Protein AF-A0A2W7G1J9-F1 (afdb_monomer)

Secondary structure (DSSP, 8-state):
-----PPP----------PPP-------------------------HHHHHTT-SS-EEE---TTHHHHHHHHHH-GGGEEEEEETTTTEEEEEESSS-S-STT--S-EEEEEEE-GGGGG--TTEEEEESS--EEETTEE--EEEEEE-TTS-EEEEEEEEEE---SSSPPEE-SS-EEEEEE--

Sequence (186 aa):
MKKTTKFLLALGSIVSLTTLPLIAAKCGGTKEESKSETTTTNEEVTVDTIAKNLKDILVVTSDVKTKDGLDKLKKDSSKYTLWYDRKIERIVMVEGTNPPFGKKFDGEKWGIFDLNDKGSTIKSPYQLVNAKEPIFKGTSLSTRLDFTLDAKKETITIEYKVGKFLGKDNDPDVSKESNKSTISIK

Mean predicted aligned error: 12.32 Å

Nearest PDB structures (foldseek):
  6yfe-assembly1_AB  TM=3.06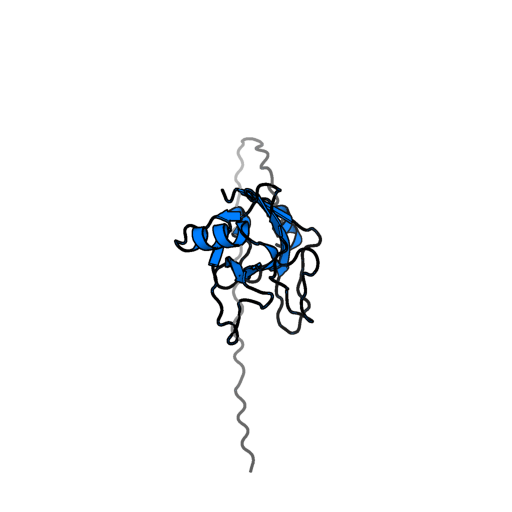0E-01  e=2.732E+00  Beihai levi-like virus 19
  7ev1-assembly1_B  TM=3.222E-01  e=3.267E+00  Homo sapiens
  2qud-assembly1_B  TM=3.081E-01  e=6.294E+00  Pseudomonas phage PP7
  6lys-assembly1_C  TM=1.657E-01  e=6.681E+00  Escherichia coli K-12
  2qux-assembly5_N  TM=2.079E-01  e=4.959E+00  Pseudomonas phage PP7

InterPro domains:
  IPR049890 Variant surface antigen A-F-like, signal domain [NF033817] (3-31)

Radius of gyration: 25.52 Å; Cα contacts (8 Å, |Δi|>4): 307; chains: 1; bounding box: 49×70×77 Å

pLDDT: mean 84.7, std 19.96, range [35.03, 98.62]

Structure (mmCIF, N/CA/C/O backbone):
data_AF-A0A2W7G1J9-F1
#
_entry.id   AF-A0A2W7G1J9-F1
#
loop_
_atom_site.group_PDB
_atom_sit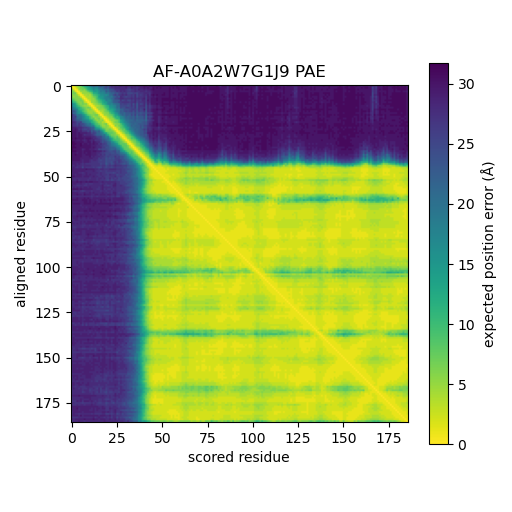e.id
_atom_site.type_symbol
_atom_site.label_atom_id
_atom_site.label_alt_id
_atom_site.label_comp_id
_atom_site.label_asym_id
_atom_site.label_entity_id
_atom_site.label_seq_id
_atom_site.pdbx_PDB_ins_code
_atom_site.Cartn_x
_atom_site.Cartn_y
_atom_site.Cartn_z
_atom_site.occupancy
_atom_site.B_iso_or_equiv
_atom_site.auth_seq_id
_atom_site.auth_comp_id
_atom_site.auth_asym_id
_atom_site.auth_atom_id
_atom_site.pdbx_PDB_model_num
ATOM 1 N N . MET A 1 1 ? 32.362 -42.755 -32.312 1.00 41.72 1 MET A N 1
ATOM 2 C CA . MET A 1 1 ? 31.655 -42.629 -33.609 1.00 41.72 1 MET A CA 1
ATOM 3 C C . MET A 1 1 ? 30.832 -41.349 -33.601 1.00 41.72 1 MET A C 1
ATOM 5 O O . MET A 1 1 ? 30.135 -41.100 -32.629 1.00 41.72 1 MET A O 1
ATOM 9 N N . LYS A 1 2 ? 30.983 -40.517 -34.636 1.00 51.91 2 LYS A N 1
ATOM 10 C CA . LYS A 1 2 ? 30.330 -39.208 -34.804 1.00 51.91 2 LYS A CA 1
ATOM 11 C C . LYS A 1 2 ? 28.930 -39.389 -35.396 1.00 51.91 2 LYS A C 1
ATOM 13 O O . LYS A 1 2 ? 28.824 -40.135 -36.364 1.00 51.91 2 LYS A O 1
ATOM 18 N N . LYS A 1 3 ? 27.922 -38.643 -34.927 1.00 56.34 3 LYS A N 1
ATOM 19 C CA . LYS A 1 3 ? 26.773 -38.224 -35.754 1.00 56.34 3 LYS A CA 1
ATOM 20 C C . LYS A 1 3 ? 26.339 -36.808 -35.367 1.00 56.34 3 LYS A C 1
ATOM 22 O O . LYS A 1 3 ? 25.765 -36.579 -34.313 1.00 56.34 3 LYS A O 1
ATOM 27 N N . THR A 1 4 ? 26.693 -35.865 -36.231 1.00 61.50 4 THR A N 1
ATOM 28 C CA . THR A 1 4 ? 26.210 -34.483 -36.275 1.00 61.50 4 THR A CA 1
ATOM 29 C C . THR A 1 4 ? 24.932 -34.433 -37.101 1.00 61.50 4 THR A C 1
ATOM 31 O O . THR A 1 4 ? 24.946 -34.940 -38.223 1.00 61.50 4 THR A O 1
ATOM 34 N N . THR A 1 5 ? 23.901 -33.736 -36.630 1.00 65.94 5 THR A N 1
ATOM 35 C CA . THR A 1 5 ? 22.775 -33.340 -37.486 1.00 65.94 5 THR A CA 1
ATOM 36 C C . THR A 1 5 ? 22.625 -31.827 -37.420 1.00 65.94 5 THR A C 1
ATOM 38 O O . THR A 1 5 ? 22.252 -31.266 -36.394 1.00 65.94 5 THR A O 1
ATOM 41 N N . LYS A 1 6 ? 23.000 -31.176 -38.523 1.00 54.56 6 LYS A N 1
ATOM 42 C CA . LYS A 1 6 ? 22.803 -29.754 -38.803 1.00 54.56 6 LYS A CA 1
ATOM 43 C C . LYS A 1 6 ? 21.401 -29.605 -39.393 1.00 54.56 6 LYS A C 1
ATOM 45 O O . LYS A 1 6 ? 21.118 -30.269 -40.387 1.00 54.56 6 LYS A O 1
ATOM 50 N N . PHE A 1 7 ? 20.557 -28.753 -38.819 1.00 63.06 7 PHE A N 1
ATOM 51 C CA . PHE A 1 7 ? 19.322 -28.319 -39.473 1.00 63.06 7 PHE A CA 1
ATOM 52 C C . PHE A 1 7 ? 19.519 -26.928 -40.074 1.00 63.06 7 PHE A C 1
ATOM 54 O O . PHE A 1 7 ? 20.059 -26.024 -39.438 1.00 63.06 7 PHE A O 1
ATOM 61 N N . LEU A 1 8 ? 19.157 -26.838 -41.350 1.00 58.28 8 LEU A N 1
ATOM 62 C CA . LEU A 1 8 ? 19.352 -25.719 -42.255 1.00 58.28 8 LEU A CA 1
ATOM 63 C C . LEU A 1 8 ? 18.327 -24.599 -42.039 1.00 58.28 8 LEU A C 1
ATOM 65 O O . LEU A 1 8 ? 17.151 -24.840 -41.790 1.00 58.28 8 LEU A O 1
ATOM 69 N N . LEU A 1 9 ? 18.855 -23.390 -42.224 1.00 52.94 9 LEU A N 1
ATOM 70 C CA . LEU A 1 9 ? 18.244 -22.130 -42.645 1.00 52.94 9 LEU A CA 1
ATOM 71 C C . LEU A 1 9 ? 16.914 -22.231 -43.414 1.00 52.94 9 LEU A C 1
ATOM 73 O O . LEU A 1 9 ? 16.823 -22.930 -44.421 1.00 52.94 9 LEU A O 1
ATOM 77 N N . ALA A 1 10 ? 15.972 -21.360 -43.045 1.00 57.00 10 ALA A N 1
ATOM 78 C CA . ALA A 1 10 ? 14.965 -20.821 -43.953 1.00 57.00 10 ALA A CA 1
ATOM 79 C C . ALA A 1 10 ? 14.897 -19.294 -43.770 1.00 57.00 10 ALA A C 1
ATOM 81 O O . ALA A 1 10 ? 14.404 -18.791 -42.763 1.00 57.00 10 ALA A O 1
ATOM 82 N N . LEU A 1 11 ? 15.453 -18.570 -44.744 1.00 54.91 11 LEU A N 1
ATOM 83 C CA . LEU A 1 11 ? 15.272 -17.133 -44.941 1.00 54.91 11 LEU A CA 1
ATOM 84 C C . LEU A 1 11 ? 13.893 -16.918 -45.575 1.00 54.91 11 LEU A C 1
ATOM 86 O O . LEU A 1 11 ? 13.659 -17.357 -46.699 1.00 54.91 11 LEU A O 1
ATOM 90 N N . GLY A 1 12 ? 12.985 -16.273 -44.844 1.00 49.88 12 GLY A N 1
ATOM 91 C CA . GLY A 1 12 ? 11.632 -15.956 -45.294 1.00 49.88 12 GLY A CA 1
ATOM 92 C C . GLY A 1 12 ? 11.466 -14.471 -45.605 1.00 49.88 12 GLY A C 1
ATOM 93 O O . GLY A 1 12 ? 11.258 -13.677 -44.699 1.00 49.88 12 GLY A O 1
ATOM 94 N N . SER A 1 13 ? 11.578 -14.159 -46.894 1.00 57.59 13 SER A N 1
ATOM 95 C CA . SER A 1 13 ? 10.825 -13.180 -47.693 1.00 57.59 13 SER A CA 1
ATOM 96 C C . SER A 1 13 ? 10.591 -11.744 -47.191 1.00 57.59 13 SER A C 1
ATOM 98 O O . SER A 1 13 ? 9.841 -11.466 -46.261 1.00 57.59 13 SER A O 1
ATOM 100 N N . ILE A 1 14 ? 11.152 -10.830 -47.986 1.00 58.19 14 ILE A N 1
ATOM 101 C CA . ILE A 1 14 ? 10.888 -9.392 -48.093 1.00 58.19 14 ILE A CA 1
ATOM 102 C C . ILE A 1 14 ? 9.393 -9.155 -48.362 1.00 58.19 14 ILE A C 1
ATOM 104 O O . ILE A 1 14 ? 8.852 -9.706 -49.321 1.00 58.19 14 ILE A O 1
ATOM 108 N N . VAL A 1 15 ? 8.740 -8.305 -47.563 1.00 55.59 15 VAL A N 1
ATOM 109 C CA . VAL A 1 15 ? 7.367 -7.847 -47.824 1.00 55.59 15 VAL A CA 1
ATOM 110 C C . VAL A 1 15 ? 7.401 -6.401 -48.320 1.00 55.59 15 VAL A C 1
ATOM 112 O O . VAL A 1 15 ? 7.704 -5.473 -47.579 1.00 55.59 15 VAL A O 1
ATOM 115 N N . SER A 1 16 ? 7.146 -6.286 -49.622 1.00 50.00 16 SER A N 1
ATOM 116 C CA . SER A 1 16 ? 6.572 -5.192 -50.412 1.00 50.00 16 SER A CA 1
ATOM 117 C C . SER A 1 16 ? 6.482 -3.791 -49.787 1.00 50.00 16 SER A C 1
ATOM 119 O O . SER A 1 16 ? 5.635 -3.533 -48.935 1.00 50.00 16 SER A O 1
ATOM 121 N N . LEU A 1 17 ? 7.245 -2.840 -50.348 1.00 47.44 17 LEU A N 1
ATOM 122 C CA . LEU A 1 17 ? 6.894 -1.420 -50.289 1.00 47.44 17 LEU A CA 1
ATOM 123 C C . LEU A 1 17 ? 5.592 -1.207 -51.068 1.00 47.44 17 LEU A C 1
ATOM 125 O O . LEU A 1 17 ? 5.564 -1.303 -52.295 1.00 47.44 17 LEU A O 1
ATOM 129 N N . THR A 1 18 ? 4.510 -0.909 -50.360 1.00 54.66 18 THR A N 1
ATOM 130 C CA . THR A 1 18 ? 3.288 -0.397 -50.969 1.00 54.66 18 THR A CA 1
ATOM 131 C C . THR A 1 18 ? 3.528 1.050 -51.391 1.00 54.66 18 THR A C 1
ATOM 133 O O . THR A 1 18 ? 3.668 1.961 -50.578 1.00 54.66 18 THR A O 1
ATOM 136 N N . THR A 1 19 ? 3.613 1.265 -52.699 1.00 57.28 19 THR A N 1
ATOM 137 C CA . THR A 1 19 ? 3.611 2.594 -53.307 1.00 57.28 19 THR A CA 1
ATOM 138 C C . THR A 1 19 ? 2.272 3.271 -53.022 1.00 57.28 19 THR A C 1
ATOM 140 O O . THR A 1 19 ? 1.226 2.789 -53.462 1.00 57.28 19 THR A O 1
ATOM 143 N N . LEU A 1 20 ? 2.300 4.380 -52.284 1.00 58.06 20 LEU A N 1
ATOM 144 C CA . LEU A 1 20 ? 1.142 5.256 -52.114 1.00 58.06 20 LEU A CA 1
ATOM 145 C C . LEU A 1 20 ? 0.736 5.844 -53.479 1.00 58.06 20 LEU A C 1
ATOM 147 O O . LEU A 1 20 ? 1.614 6.261 -54.240 1.00 58.06 20 LEU A O 1
ATOM 151 N N . PRO A 1 21 ? -0.566 5.918 -53.802 1.00 58.22 21 PRO A N 1
ATOM 152 C CA . PRO A 1 21 ? -1.016 6.630 -54.986 1.00 58.22 21 PRO A CA 1
ATOM 153 C C . PRO A 1 21 ? -0.764 8.132 -54.806 1.00 58.22 21 PRO A C 1
ATOM 155 O O . PRO A 1 21 ? -1.217 8.745 -53.839 1.00 58.22 21 PRO A O 1
ATOM 158 N N . LEU A 1 22 ? -0.046 8.725 -55.760 1.00 46.38 22 LEU A N 1
ATOM 159 C CA . LEU A 1 22 ? 0.023 10.172 -55.940 1.00 46.38 22 LEU A CA 1
ATOM 160 C C . LEU A 1 22 ? -1.397 10.696 -56.184 1.00 46.38 22 LEU A C 1
ATOM 162 O O . LEU A 1 22 ? -2.015 10.407 -57.209 1.00 46.38 22 LEU A O 1
ATOM 166 N N . ILE A 1 23 ? -1.918 11.453 -55.222 1.00 55.47 23 ILE A N 1
ATOM 167 C CA . ILE A 1 23 ? -3.194 12.153 -55.344 1.00 55.47 23 ILE A CA 1
ATOM 168 C C . ILE A 1 23 ? -2.987 13.313 -56.322 1.00 55.47 23 ILE A C 1
ATOM 170 O O . ILE A 1 23 ? -2.309 14.293 -56.016 1.00 55.47 23 ILE A O 1
ATOM 174 N N . ALA A 1 24 ? -3.582 13.199 -57.507 1.00 52.62 24 ALA A N 1
ATOM 175 C CA . ALA A 1 24 ? -3.771 14.316 -58.419 1.00 52.62 24 ALA A CA 1
ATOM 176 C C . ALA A 1 24 ? -4.852 15.245 -57.845 1.00 52.62 24 ALA A C 1
ATOM 178 O O . ALA A 1 24 ? -6.030 14.888 -57.813 1.00 52.62 24 ALA A O 1
ATOM 179 N N . ALA A 1 25 ? -4.465 16.440 -57.399 1.00 44.19 25 ALA A N 1
ATOM 180 C CA . ALA A 1 25 ? -5.405 17.489 -57.027 1.00 44.19 25 ALA A CA 1
ATOM 181 C C . ALA A 1 25 ? -5.602 18.453 -58.203 1.00 44.19 25 ALA A C 1
ATOM 183 O O . ALA A 1 25 ? -4.730 19.236 -58.576 1.00 44.19 25 ALA A O 1
ATOM 184 N N . LYS A 1 26 ? -6.792 18.345 -58.789 1.00 42.91 26 LYS A N 1
ATOM 185 C CA . LYS A 1 26 ? -7.42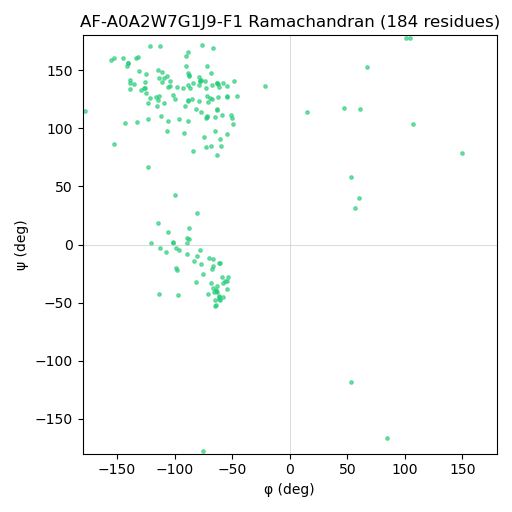4 19.284 -59.711 1.00 42.91 26 LYS A CA 1
ATOM 186 C C . LYS A 1 26 ? -7.678 20.619 -58.992 1.00 42.91 26 LYS A C 1
ATOM 188 O O . LYS A 1 26 ? -8.092 20.622 -57.837 1.00 42.91 26 LYS A O 1
ATOM 193 N N . CYS A 1 27 ? -7.432 21.737 -59.679 1.00 46.03 27 CYS A N 1
ATOM 194 C CA . CYS A 1 27 ? -7.746 23.095 -59.223 1.00 46.03 27 CYS A CA 1
ATOM 195 C C . CYS A 1 27 ? -9.182 23.233 -58.699 1.00 46.03 27 CYS A C 1
ATOM 197 O O . CYS A 1 27 ? -10.116 22.779 -59.362 1.00 46.03 27 CYS A O 1
ATOM 199 N N . GLY A 1 28 ? -9.354 23.996 -57.614 1.00 36.88 28 GLY A N 1
ATOM 200 C CA . GLY A 1 28 ? -10.620 24.678 -57.344 1.00 36.88 28 GLY A CA 1
ATOM 201 C C . GLY A 1 28 ? -10.962 24.895 -55.873 1.00 36.88 28 GLY A C 1
ATOM 202 O O . GLY A 1 28 ? -11.827 24.198 -55.375 1.00 36.88 28 GLY A O 1
ATOM 203 N N . GLY A 1 29 ? -10.354 25.913 -55.247 1.00 44.59 29 GLY A N 1
ATOM 204 C CA . GLY A 1 29 ? -10.960 26.736 -54.190 1.00 44.59 29 GLY A CA 1
ATOM 205 C C . GLY A 1 29 ? -11.290 26.102 -52.829 1.00 44.59 29 GLY A C 1
ATOM 206 O O . GLY A 1 29 ? -11.688 24.952 -52.723 1.00 44.59 29 GLY A O 1
ATOM 207 N N . THR A 1 30 ? -11.288 26.966 -51.808 1.00 39.00 30 THR A N 1
ATOM 208 C CA . THR A 1 30 ? -11.927 26.814 -50.481 1.00 39.00 30 THR A CA 1
ATOM 209 C C . THR A 1 30 ? -10.981 26.562 -49.299 1.00 39.00 30 THR A C 1
ATOM 211 O O . THR A 1 30 ? -10.532 25.452 -49.057 1.00 39.00 30 THR A O 1
ATOM 214 N N . LYS A 1 31 ? -10.812 27.664 -48.550 1.00 41.41 31 LYS A N 1
ATOM 215 C CA . LYS A 1 31 ? -10.665 27.839 -47.094 1.00 41.41 31 LYS A CA 1
ATOM 216 C C . LYS A 1 31 ? -9.478 27.188 -46.379 1.00 41.41 31 LYS A C 1
ATOM 218 O O . LYS A 1 31 ? -9.387 25.978 -46.225 1.00 41.41 31 LYS A O 1
ATOM 223 N N . GLU A 1 32 ? -8.651 28.076 -45.826 1.00 50.34 32 GLU A N 1
ATOM 224 C CA . GLU A 1 32 ? -7.838 27.838 -44.638 1.00 50.34 32 GLU A CA 1
ATOM 225 C C . GLU A 1 32 ? -8.713 27.265 -43.515 1.00 50.34 32 GLU A C 1
ATOM 227 O O . GLU A 1 32 ? -9.535 27.963 -42.922 1.00 50.34 32 GLU A O 1
ATOM 232 N N . GLU A 1 33 ? -8.518 25.989 -43.213 1.00 38.50 33 GLU A N 1
ATOM 233 C CA . GLU A 1 33 ? -8.735 25.458 -41.877 1.00 38.50 33 GLU A CA 1
ATOM 234 C C . GLU A 1 33 ? -7.365 25.081 -41.330 1.00 38.50 33 GLU A C 1
ATOM 236 O O . GLU A 1 33 ? -6.706 24.153 -41.804 1.00 38.50 33 GLU A O 1
ATOM 241 N N . SER A 1 34 ? -6.932 25.845 -40.331 1.00 44.38 34 SER A N 1
ATOM 242 C CA . SER A 1 34 ? -5.794 25.553 -39.474 1.00 44.38 34 SER A CA 1
ATOM 243 C C . SER A 1 34 ? -6.050 24.229 -38.758 1.00 44.38 34 SER A C 1
ATOM 245 O O . SER A 1 34 ? -6.558 24.185 -37.637 1.00 44.38 34 SER A O 1
ATOM 247 N N . LYS A 1 35 ? -5.721 23.126 -39.429 1.00 36.53 35 LYS A N 1
ATOM 248 C CA . LYS A 1 35 ? -5.632 21.807 -38.822 1.00 36.53 35 LYS A CA 1
ATOM 249 C C . LYS A 1 35 ? -4.487 21.877 -37.823 1.00 36.53 35 LYS A C 1
ATOM 251 O O . LYS A 1 35 ? -3.323 21.802 -38.198 1.00 36.53 35 LYS A O 1
ATOM 256 N N . SER A 1 36 ? -4.844 22.085 -36.557 1.00 38.09 36 SER A N 1
ATOM 257 C CA . SER A 1 36 ? -3.967 21.847 -35.421 1.00 38.09 36 SER A CA 1
ATOM 258 C C . SER A 1 36 ? -3.386 20.447 -35.594 1.00 38.09 36 SER A C 1
ATOM 260 O O . SER A 1 36 ? -4.072 19.438 -35.420 1.00 38.09 36 SER A O 1
ATOM 262 N N . GLU A 1 37 ? -2.126 20.396 -36.014 1.00 37.16 37 GLU A N 1
ATOM 263 C CA . GLU A 1 37 ? -1.282 19.230 -35.855 1.00 37.16 37 GLU A CA 1
ATOM 264 C C . GLU A 1 37 ? -1.181 18.999 -34.352 1.00 37.16 37 GLU A C 1
ATOM 266 O O . GLU A 1 37 ? -0.345 19.565 -33.651 1.00 37.16 37 GLU A O 1
ATOM 271 N N . THR A 1 38 ? -2.095 18.187 -33.827 1.00 35.03 38 THR A N 1
ATOM 272 C CA . THR A 1 38 ? -1.843 17.490 -32.578 1.00 35.03 38 THR A CA 1
ATOM 273 C C . THR A 1 38 ? -0.757 16.483 -32.911 1.00 35.03 38 THR A C 1
ATOM 275 O O . THR A 1 38 ? -1.030 15.339 -33.281 1.00 35.03 38 THR A O 1
ATOM 278 N N . THR A 1 39 ? 0.489 16.950 -32.861 1.00 36.97 39 THR A N 1
ATOM 279 C CA . THR A 1 39 ? 1.668 16.107 -32.751 1.00 36.97 39 THR A CA 1
ATOM 280 C C . THR A 1 39 ? 1.414 15.247 -31.530 1.00 36.97 39 THR A C 1
ATOM 282 O O . THR A 1 39 ? 1.584 15.675 -30.391 1.00 36.97 39 THR A O 1
ATOM 285 N N . THR A 1 40 ? 0.888 14.050 -31.767 1.00 42.69 40 THR A N 1
ATOM 286 C CA . THR A 1 40 ? 0.806 13.026 -30.741 1.00 42.69 40 THR A CA 1
ATOM 287 C C . THR A 1 40 ? 2.244 12.579 -30.591 1.00 42.69 40 THR A C 1
ATOM 289 O O . THR A 1 40 ? 2.711 11.678 -31.285 1.00 42.69 40 THR A O 1
ATOM 292 N N . THR A 1 41 ? 2.996 13.322 -29.783 1.00 45.84 41 THR A N 1
ATOM 293 C CA . THR A 1 41 ? 4.270 12.872 -29.256 1.00 45.84 41 THR A CA 1
ATOM 294 C C . THR A 1 41 ? 3.966 11.502 -28.672 1.00 45.84 41 THR A C 1
ATOM 296 O O . THR A 1 41 ? 3.177 11.394 -27.734 1.00 45.84 41 THR A O 1
ATOM 299 N N . ASN A 1 42 ? 4.501 10.445 -29.285 1.00 46.97 42 ASN A N 1
ATOM 300 C CA . ASN A 1 42 ? 4.574 9.132 -28.660 1.00 46.97 42 ASN A CA 1
ATOM 301 C C . ASN A 1 42 ? 5.487 9.304 -27.440 1.00 46.97 42 ASN A C 1
ATOM 303 O O . ASN A 1 42 ? 6.680 9.019 -27.507 1.00 46.97 42 ASN A O 1
ATOM 307 N N . GLU A 1 43 ? 4.958 9.884 -26.363 1.00 62.75 43 GLU A N 1
ATOM 308 C CA . GLU A 1 43 ? 5.652 9.954 -25.092 1.00 62.75 43 GLU A CA 1
ATOM 309 C C . GLU A 1 43 ? 5.844 8.516 -24.629 1.00 62.75 43 GLU A C 1
ATOM 311 O O . GLU A 1 43 ? 4.887 7.768 -24.412 1.00 62.75 43 GLU A O 1
ATOM 316 N N . GLU A 1 44 ? 7.104 8.108 -24.535 1.00 79.88 44 GLU A N 1
ATOM 317 C CA . GLU A 1 44 ? 7.467 6.829 -23.959 1.00 79.88 44 GLU A CA 1
ATOM 318 C C . GLU A 1 44 ? 6.863 6.726 -22.550 1.00 79.88 44 GLU A C 1
ATOM 320 O O . GLU A 1 44 ? 7.033 7.610 -21.704 1.00 79.88 44 GLU A O 1
ATOM 325 N N . VAL A 1 45 ? 6.122 5.645 -22.292 1.00 86.38 45 VAL A N 1
ATOM 326 C CA . VAL A 1 45 ? 5.481 5.423 -20.992 1.00 86.38 45 VAL A CA 1
ATOM 327 C C . VAL A 1 45 ? 6.543 5.010 -19.970 1.00 86.38 45 VAL A C 1
ATOM 329 O O . VAL A 1 45 ? 6.875 3.831 -19.806 1.00 86.38 45 VAL A O 1
ATOM 332 N N . THR A 1 46 ? 7.074 6.004 -19.265 1.00 93.62 46 THR A N 1
ATOM 333 C CA . THR A 1 46 ? 8.037 5.828 -18.170 1.00 93.62 46 THR A CA 1
ATOM 334 C C . THR A 1 46 ? 7.338 5.672 -16.817 1.00 93.62 46 THR A C 1
ATOM 336 O O . THR A 1 46 ? 6.176 6.057 -16.648 1.00 93.62 46 THR A O 1
ATOM 339 N N . VAL A 1 47 ? 8.055 5.144 -15.817 1.00 96.38 47 VAL A N 1
ATOM 340 C CA . VAL A 1 47 ? 7.573 5.107 -14.421 1.00 96.38 47 VAL A CA 1
ATOM 341 C C . VAL A 1 47 ? 7.251 6.506 -13.884 1.00 96.38 47 VAL A C 1
ATOM 343 O O . VAL A 1 47 ? 6.295 6.658 -13.126 1.00 96.38 47 VAL A O 1
ATOM 346 N N . ASP A 1 48 ? 7.986 7.532 -14.323 1.00 96.88 48 ASP A N 1
ATOM 347 C CA . ASP A 1 48 ? 7.766 8.926 -13.930 1.00 96.88 48 ASP A CA 1
ATOM 348 C C . ASP A 1 48 ? 6.478 9.492 -14.553 1.00 96.88 48 ASP A C 1
ATOM 350 O O . ASP A 1 48 ? 5.696 10.152 -13.866 1.00 96.88 48 ASP A O 1
ATOM 354 N N . THR A 1 49 ? 6.211 9.210 -15.834 1.00 94.44 49 THR A N 1
ATOM 355 C CA . THR A 1 49 ? 4.966 9.634 -16.503 1.00 94.44 49 THR A CA 1
ATOM 356 C C . THR A 1 49 ? 3.741 8.980 -15.866 1.00 94.44 49 THR A C 1
ATOM 358 O O . THR A 1 49 ? 2.725 9.647 -15.662 1.00 94.44 49 THR A O 1
ATOM 361 N N . ILE A 1 50 ? 3.843 7.702 -15.488 1.00 95.00 50 ILE A N 1
ATOM 362 C CA . ILE A 1 50 ? 2.780 7.007 -14.752 1.00 95.00 50 ILE A CA 1
ATOM 363 C C . ILE A 1 50 ? 2.581 7.663 -13.382 1.00 95.00 50 ILE A C 1
ATOM 365 O O . ILE A 1 50 ? 1.463 8.051 -13.046 1.00 95.00 50 ILE A O 1
ATOM 369 N N . ALA A 1 51 ? 3.659 7.840 -12.611 1.00 95.50 51 ALA A N 1
ATOM 370 C CA . ALA A 1 51 ? 3.597 8.371 -11.253 1.00 95.50 51 ALA A CA 1
ATOM 371 C C . ALA A 1 51 ? 2.874 9.725 -11.175 1.00 95.50 51 ALA A C 1
ATOM 373 O O . ALA A 1 51 ? 2.087 9.930 -10.255 1.00 95.50 51 ALA A O 1
ATOM 374 N N . LYS A 1 52 ? 3.053 10.625 -12.150 1.00 92.56 52 LYS A N 1
ATOM 375 C CA . LYS A 1 52 ? 2.389 11.946 -12.172 1.00 92.56 52 LYS A CA 1
ATOM 376 C C . LYS A 1 52 ? 0.862 11.891 -12.033 1.00 92.56 52 LYS A C 1
ATOM 378 O O . LYS A 1 52 ? 0.270 12.836 -11.520 1.00 92.56 52 LYS A O 1
ATOM 383 N N . ASN A 1 53 ? 0.228 10.802 -12.468 1.00 89.81 53 ASN A N 1
ATOM 384 C CA . ASN A 1 53 ? -1.230 10.665 -12.484 1.00 89.81 53 ASN A CA 1
ATOM 385 C C . ASN A 1 53 ? -1.787 9.819 -11.327 1.00 89.81 53 ASN A C 1
ATOM 387 O O . ASN A 1 53 ? -3.000 9.626 -11.236 1.00 89.81 53 ASN A O 1
ATOM 391 N N . LEU A 1 54 ? -0.934 9.330 -10.422 1.00 94.38 54 LEU A N 1
ATOM 392 C CA . LEU A 1 54 ? -1.317 8.367 -9.387 1.00 94.38 54 LEU A CA 1
ATOM 393 C C . LEU A 1 54 ? -1.570 8.988 -8.017 1.00 94.38 54 LEU A C 1
ATOM 395 O O . LEU A 1 54 ? -1.185 8.421 -6.998 1.00 94.38 54 LEU A O 1
ATOM 399 N N . LYS A 1 55 ? -2.257 10.123 -7.964 1.00 95.00 55 LYS A N 1
ATOM 400 C CA . LYS A 1 55 ? -2.748 10.677 -6.700 1.00 95.00 55 LYS A CA 1
ATOM 401 C C . LYS A 1 55 ? -4.177 10.204 -6.426 1.00 95.00 55 LYS A C 1
ATOM 403 O O . LYS A 1 55 ? -5.026 10.282 -7.319 1.00 95.00 55 LYS A O 1
ATOM 408 N N . ASP A 1 56 ? -4.434 9.779 -5.189 1.00 96.69 56 ASP A N 1
ATOM 409 C CA . ASP A 1 56 ? -5.758 9.357 -4.706 1.00 96.69 56 ASP A CA 1
ATOM 410 C C . ASP A 1 56 ? -6.390 8.273 -5.603 1.00 96.69 56 ASP A C 1
ATOM 412 O O . ASP A 1 56 ? -7.459 8.436 -6.197 1.00 96.69 56 ASP A O 1
ATOM 416 N N . ILE A 1 57 ? -5.670 7.159 -5.743 1.00 97.69 57 ILE A N 1
ATOM 417 C CA . ILE A 1 57 ? -6.031 6.023 -6.602 1.00 97.69 57 ILE A CA 1
ATOM 418 C C . ILE A 1 57 ? -6.747 4.896 -5.856 1.00 97.69 57 ILE A C 1
ATOM 420 O O . ILE A 1 57 ? -7.127 3.915 -6.481 1.00 97.69 57 ILE A O 1
ATOM 424 N N . LEU A 1 58 ? -6.895 4.994 -4.535 1.00 97.94 58 LEU A N 1
ATOM 425 C CA . LEU A 1 58 ? -7.447 3.914 -3.718 1.00 97.94 58 LEU A CA 1
ATOM 426 C C . LEU A 1 58 ? -8.964 3.986 -3.627 1.00 97.94 58 LEU A C 1
ATOM 428 O O . LEU A 1 58 ? -9.543 5.069 -3.552 1.00 97.94 58 LEU A O 1
ATOM 432 N N . VAL A 1 59 ? -9.586 2.813 -3.558 1.00 97.50 59 VAL A N 1
ATOM 433 C CA . VAL A 1 59 ? -11.001 2.622 -3.229 1.00 97.50 59 VAL A CA 1
ATOM 434 C C . VAL A 1 59 ? -11.094 1.474 -2.233 1.00 97.50 59 VAL A C 1
ATOM 436 O O . VAL A 1 59 ? -10.385 0.481 -2.377 1.00 97.50 59 VAL A O 1
ATOM 439 N N . VAL A 1 60 ? -11.939 1.595 -1.208 1.00 97.25 60 VAL A N 1
ATOM 440 C CA . VAL A 1 60 ? -12.200 0.480 -0.283 1.00 97.25 60 VAL A CA 1
ATOM 441 C C . VAL A 1 60 ? -12.827 -0.666 -1.073 1.00 97.25 60 VAL A C 1
ATOM 443 O O . VAL A 1 60 ? -13.811 -0.456 -1.782 1.00 97.25 60 VAL A O 1
ATOM 446 N N . THR A 1 61 ? -12.255 -1.864 -0.970 1.00 93.44 61 THR A N 1
ATOM 447 C CA . THR A 1 61 ? -12.778 -3.016 -1.711 1.00 93.44 61 THR A CA 1
ATOM 448 C C . THR A 1 61 ? -14.104 -3.506 -1.126 1.00 93.44 61 THR A C 1
ATOM 450 O O . THR A 1 61 ? -14.402 -3.315 0.054 1.00 93.44 61 THR A O 1
ATOM 453 N N . SER A 1 62 ? -14.920 -4.142 -1.963 1.00 88.56 62 SER A N 1
ATOM 454 C CA . SER A 1 62 ? -16.243 -4.658 -1.595 1.00 88.56 62 SER A CA 1
ATOM 455 C C . SER A 1 62 ? -16.204 -6.080 -1.015 1.00 88.56 62 SER A C 1
ATOM 457 O O . SER A 1 62 ? -17.235 -6.751 -0.973 1.00 88.56 62 SER A O 1
ATOM 459 N N . ASP A 1 63 ? -15.026 -6.582 -0.635 1.00 88.12 63 ASP A N 1
ATOM 460 C CA . ASP A 1 63 ? -14.872 -7.909 -0.036 1.00 88.12 63 ASP A CA 1
ATOM 461 C C . ASP A 1 63 ? -15.537 -7.937 1.352 1.00 88.12 63 ASP A C 1
ATOM 463 O O . ASP A 1 63 ? -15.400 -7.024 2.168 1.00 88.12 63 ASP A O 1
ATOM 467 N N . VAL A 1 64 ? -16.260 -9.020 1.639 1.00 82.00 64 VAL A N 1
ATOM 468 C CA . VAL A 1 64 ? -16.945 -9.245 2.920 1.00 82.00 64 VAL A CA 1
ATOM 469 C C . VAL A 1 64 ? -15.960 -9.166 4.092 1.00 82.00 64 VAL A C 1
ATOM 471 O O . VAL A 1 64 ? -16.317 -8.711 5.180 1.00 82.00 64 VAL A O 1
ATOM 474 N N . LYS A 1 65 ? -14.701 -9.561 3.874 1.00 91.94 65 LYS A N 1
ATOM 475 C CA . LYS A 1 65 ? -13.647 -9.522 4.894 1.00 91.94 65 LYS A CA 1
ATOM 476 C C . LYS A 1 65 ? -13.007 -8.145 5.083 1.00 91.94 65 LYS A C 1
ATOM 478 O O . LYS A 1 65 ? -12.266 -7.959 6.048 1.00 91.94 65 LYS A O 1
ATOM 483 N N . THR A 1 66 ? -13.275 -7.168 4.219 1.00 93.94 66 THR A N 1
ATOM 484 C CA . THR A 1 66 ? -12.643 -5.840 4.299 1.00 93.94 66 THR A CA 1
ATOM 485 C C . THR A 1 66 ? -12.993 -5.111 5.580 1.00 93.94 66 THR A C 1
ATOM 487 O O . THR A 1 66 ? -12.111 -4.525 6.202 1.00 93.94 66 THR A O 1
ATOM 490 N N . LYS A 1 67 ? -14.255 -5.188 6.018 1.00 94.50 67 LYS A N 1
ATOM 491 C CA . LYS A 1 67 ? -14.693 -4.554 7.267 1.00 94.50 67 LYS A CA 1
ATOM 492 C C . LYS A 1 67 ? -13.932 -5.108 8.476 1.00 94.50 67 LYS A C 1
ATOM 494 O O . LYS A 1 67 ? -13.396 -4.326 9.251 1.00 94.50 67 LYS A O 1
ATOM 499 N N . ASP A 1 68 ? -13.817 -6.435 8.585 1.00 95.19 68 ASP A N 1
ATOM 500 C CA . ASP A 1 68 ? -13.046 -7.096 9.652 1.00 95.19 68 ASP A CA 1
ATOM 501 C C . ASP A 1 68 ? -11.574 -6.652 9.644 1.00 95.19 68 ASP A C 1
ATOM 503 O O . ASP A 1 68 ? -11.024 -6.283 10.682 1.00 95.19 68 ASP A O 1
ATOM 507 N N . GLY A 1 69 ? -10.949 -6.609 8.463 1.00 96.19 69 GLY A N 1
ATOM 508 C CA . GLY A 1 69 ? -9.576 -6.130 8.313 1.00 96.19 69 GLY A CA 1
ATOM 509 C C . GLY A 1 69 ? -9.402 -4.665 8.734 1.00 96.19 69 GLY A C 1
ATOM 510 O O . GLY A 1 69 ? -8.482 -4.336 9.482 1.00 96.19 69 GLY A O 1
ATOM 511 N N . LEU A 1 70 ? -10.305 -3.776 8.315 1.00 97.12 70 LEU A N 1
ATOM 512 C CA . LEU A 1 70 ? -10.262 -2.361 8.698 1.00 97.12 70 LEU A CA 1
ATOM 513 C C . LEU A 1 70 ? -10.499 -2.157 10.200 1.00 97.12 70 LEU A C 1
ATOM 515 O O . LEU A 1 70 ? -9.787 -1.367 10.820 1.00 97.12 70 LEU A O 1
ATOM 519 N N . ASP A 1 71 ? -11.435 -2.884 10.808 1.00 96.81 71 ASP A N 1
ATOM 520 C CA . ASP A 1 71 ? -11.702 -2.807 12.249 1.00 96.81 71 ASP A CA 1
ATOM 521 C C . ASP A 1 71 ? -10.486 -3.285 13.065 1.00 96.81 71 ASP A C 1
ATOM 523 O O . ASP A 1 71 ? -10.094 -2.654 14.056 1.00 96.81 71 ASP A O 1
ATOM 527 N N . LYS A 1 72 ? -9.812 -4.345 12.603 1.00 97.38 72 LYS A N 1
ATOM 528 C CA . LYS A 1 72 ? -8.536 -4.827 13.155 1.00 97.38 72 LYS A CA 1
ATOM 529 C C . LYS A 1 72 ? -7.420 -3.786 13.045 1.00 97.38 72 LYS A C 1
ATOM 531 O O . LYS A 1 72 ? -6.742 -3.517 14.042 1.00 97.38 72 LYS A O 1
ATOM 536 N N . LEU A 1 73 ? -7.271 -3.158 11.878 1.00 97.56 73 LEU A N 1
ATOM 537 C CA . LEU A 1 73 ? -6.287 -2.098 11.642 1.00 97.56 73 LEU A CA 1
ATOM 538 C C . LEU A 1 73 ? -6.524 -0.887 12.556 1.00 97.56 73 LEU A C 1
ATOM 540 O O . LEU A 1 73 ? -5.585 -0.363 13.156 1.00 97.56 73 LEU A O 1
ATOM 544 N N . LYS A 1 74 ? -7.785 -0.463 12.709 1.00 97.19 74 LYS A N 1
ATOM 545 C CA . LYS A 1 74 ? -8.183 0.632 13.608 1.00 97.19 74 LYS A CA 1
ATOM 546 C C . LYS A 1 74 ? -7.899 0.299 15.070 1.00 97.19 74 LYS A C 1
ATOM 548 O O . LYS A 1 74 ? -7.523 1.180 15.845 1.00 97.19 74 LYS A O 1
ATOM 553 N N . LYS A 1 75 ? -8.048 -0.959 15.481 1.00 97.81 75 LYS A N 1
ATOM 554 C CA . LYS A 1 75 ? -7.751 -1.367 16.858 1.00 97.81 75 LYS A CA 1
ATOM 555 C C . LYS A 1 75 ? -6.265 -1.203 17.177 1.00 97.81 75 LYS A C 1
ATOM 557 O O . LYS A 1 75 ? -5.929 -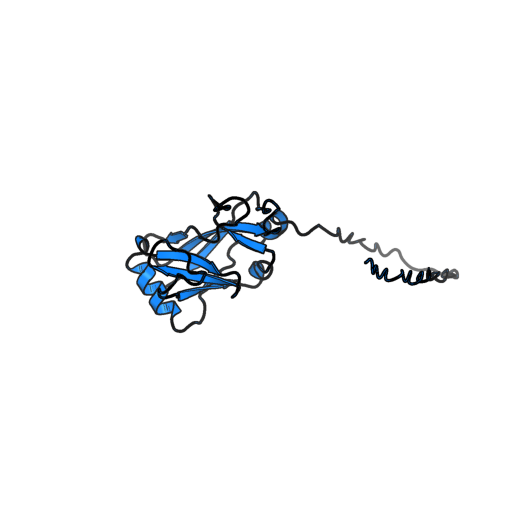0.513 18.140 1.00 97.81 75 LYS A O 1
ATOM 562 N N . ASP A 1 76 ? -5.390 -1.776 16.355 1.00 97.62 76 ASP A N 1
ATOM 563 C CA . ASP A 1 76 ? -3.941 -1.778 16.585 1.00 97.62 76 ASP A CA 1
ATOM 564 C C . ASP A 1 76 ? -3.159 -1.861 15.269 1.00 97.62 76 ASP A C 1
ATOM 566 O O . ASP A 1 76 ? -2.768 -2.937 14.819 1.00 97.62 76 ASP A O 1
ATOM 570 N N . SER A 1 77 ? -2.909 -0.709 14.648 1.00 97.31 77 SER A N 1
ATOM 571 C CA . SER A 1 77 ? -2.243 -0.639 13.346 1.00 97.31 77 SER A CA 1
ATOM 572 C C . SER A 1 77 ? -0.782 -1.084 13.370 1.00 97.31 77 SER A C 1
ATOM 574 O O . SER A 1 77 ? -0.241 -1.415 12.321 1.00 97.31 77 SER A O 1
ATOM 576 N N . SER A 1 78 ? -0.140 -1.117 14.543 1.00 97.31 78 SER A N 1
ATOM 577 C CA . SER A 1 78 ? 1.275 -1.492 14.680 1.00 97.31 78 SER A CA 1
ATOM 578 C C . SER A 1 78 ? 1.543 -2.966 14.364 1.00 97.31 78 SER A C 1
ATOM 580 O O . SER A 1 78 ? 2.666 -3.337 14.023 1.00 97.31 78 SER A O 1
ATOM 582 N N . LYS A 1 79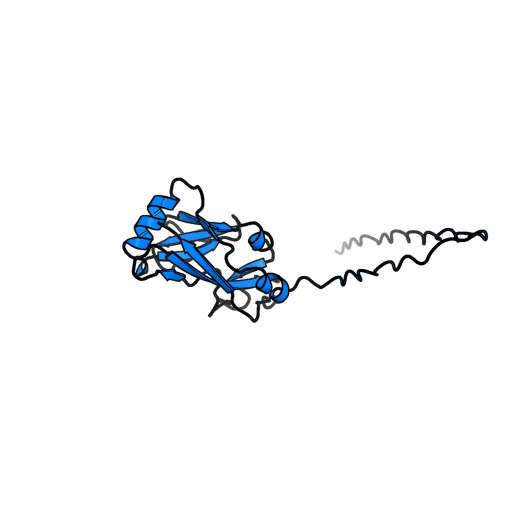 ? 0.501 -3.800 14.437 1.00 98.00 79 LYS A N 1
ATOM 583 C CA . LYS A 1 79 ? 0.565 -5.236 14.152 1.00 98.00 79 LYS A CA 1
ATOM 584 C C . LYS A 1 79 ? 0.452 -5.579 12.679 1.00 98.00 79 LYS A C 1
ATOM 586 O O . LYS A 1 79 ? 0.727 -6.718 12.322 1.00 98.00 79 LYS A O 1
ATOM 591 N N . TYR A 1 80 ? 0.035 -4.639 11.838 1.00 98.25 80 TYR A N 1
ATOM 592 C CA . TYR A 1 80 ? -0.320 -4.934 10.457 1.00 98.25 80 TYR A CA 1
ATOM 593 C C . TYR A 1 80 ? 0.633 -4.274 9.473 1.00 98.25 80 TYR A C 1
ATOM 595 O O . TYR A 1 80 ? 1.176 -3.192 9.704 1.00 98.25 80 TYR A O 1
ATOM 603 N N . THR A 1 81 ? 0.806 -4.925 8.330 1.00 98.19 81 THR A N 1
ATOM 604 C CA . THR A 1 81 ? 1.524 -4.375 7.184 1.00 98.19 81 THR A CA 1
ATOM 605 C C . THR A 1 81 ? 0.649 -4.408 5.942 1.00 98.19 81 THR A C 1
ATOM 607 O O . THR A 1 81 ? -0.180 -5.305 5.771 1.00 98.19 81 THR A O 1
ATOM 610 N N . LEU A 1 82 ? 0.831 -3.409 5.075 1.00 98.56 82 LEU A N 1
ATOM 611 C CA . LEU A 1 82 ? 0.161 -3.322 3.783 1.00 98.56 82 LEU A CA 1
ATOM 612 C C . LEU A 1 82 ? 1.120 -3.701 2.663 1.00 98.56 82 LEU A C 1
ATOM 614 O O . LEU A 1 82 ? 2.298 -3.341 2.687 1.00 98.56 82 LEU A O 1
ATOM 618 N N . TRP A 1 83 ? 0.599 -4.417 1.674 1.00 98.38 83 TRP A N 1
ATOM 619 C CA . TRP A 1 83 ? 1.365 -4.910 0.540 1.00 98.38 83 TRP A CA 1
ATOM 620 C C . TRP A 1 83 ? 0.565 -4.758 -0.744 1.00 98.38 83 TRP A C 1
ATOM 622 O O . TRP A 1 83 ? -0.623 -5.071 -0.771 1.00 98.38 83 TRP A O 1
ATOM 632 N N . TYR A 1 84 ? 1.211 -4.339 -1.826 1.00 97.94 84 TYR A N 1
ATOM 633 C CA . TYR A 1 84 ? 0.615 -4.435 -3.155 1.00 97.94 84 TYR A CA 1
ATOM 634 C C . TYR A 1 84 ? 0.786 -5.858 -3.707 1.00 97.94 84 TYR A C 1
ATOM 636 O O . TYR A 1 84 ? 1.906 -6.342 -3.907 1.00 97.94 84 TYR A O 1
ATOM 644 N N . ASP A 1 85 ? -0.331 -6.547 -3.932 1.00 96.25 85 ASP A N 1
ATOM 645 C CA . ASP A 1 85 ? -0.383 -7.880 -4.524 1.00 96.25 85 ASP A CA 1
ATOM 646 C C . ASP A 1 85 ? -0.537 -7.769 -6.041 1.00 96.25 85 ASP A C 1
ATOM 648 O O . ASP A 1 85 ? -1.639 -7.662 -6.574 1.00 96.25 85 ASP A O 1
ATOM 652 N N . ARG A 1 86 ? 0.588 -7.849 -6.752 1.00 93.69 86 ARG A N 1
ATOM 653 C CA . ARG A 1 86 ? 0.637 -7.741 -8.218 1.00 93.69 86 ARG A CA 1
ATOM 654 C C . ARG A 1 86 ? -0.153 -8.814 -8.978 1.00 93.69 86 ARG A C 1
ATOM 656 O O . ARG A 1 86 ? -0.304 -8.690 -10.185 1.00 93.69 86 ARG A O 1
ATOM 663 N N . LYS A 1 87 ? -0.548 -9.922 -8.334 1.00 92.44 87 LYS A N 1
ATOM 664 C CA . LYS A 1 87 ? -1.299 -10.994 -9.015 1.00 92.44 87 LYS A CA 1
ATOM 665 C C . LYS A 1 87 ? -2.782 -10.673 -9.114 1.00 92.44 87 LYS A C 1
ATOM 667 O O . LYS A 1 87 ? -3.427 -11.128 -10.049 1.00 92.44 87 LYS A O 1
ATOM 672 N N . ILE A 1 88 ? -3.301 -9.963 -8.118 1.00 93.31 88 ILE A N 1
ATOM 673 C CA . ILE A 1 88 ? -4.711 -9.564 -8.045 1.00 93.31 88 ILE A CA 1
ATOM 674 C C . ILE A 1 88 ? -4.892 -8.051 -8.189 1.00 93.31 88 ILE A C 1
ATOM 676 O O . ILE A 1 88 ? -6.025 -7.596 -8.200 1.00 93.31 88 ILE A O 1
ATOM 680 N N . GLU A 1 89 ? -3.789 -7.302 -8.292 1.00 95.19 89 GLU A N 1
ATOM 681 C CA . GLU A 1 89 ? -3.722 -5.852 -8.511 1.00 95.19 89 GLU A CA 1
ATOM 682 C C . GLU A 1 89 ? -4.400 -5.033 -7.397 1.00 95.19 89 GLU A C 1
ATOM 684 O O . GLU A 1 89 ? -5.056 -4.025 -7.644 1.00 95.19 89 GLU A O 1
ATOM 689 N N . ARG A 1 90 ? -4.225 -5.464 -6.139 1.00 96.12 90 ARG A N 1
ATOM 690 C CA . ARG A 1 90 ? -4.863 -4.862 -4.950 1.00 96.12 90 ARG A CA 1
ATOM 691 C C . ARG A 1 90 ? -3.885 -4.638 -3.813 1.00 96.12 90 ARG A C 1
ATOM 693 O O . ARG A 1 90 ? -2.854 -5.306 -3.730 1.00 96.12 90 ARG A O 1
ATOM 700 N N . ILE A 1 91 ? -4.250 -3.757 -2.886 1.00 97.94 91 ILE A N 1
ATOM 701 C CA . ILE A 1 91 ? -3.561 -3.641 -1.601 1.00 97.94 91 ILE A CA 1
ATOM 702 C C . ILE A 1 91 ? -4.193 -4.608 -0.607 1.00 97.94 91 ILE A C 1
ATOM 704 O O . ILE A 1 91 ? -5.394 -4.560 -0.316 1.00 97.94 91 ILE A O 1
ATOM 708 N N . VAL A 1 92 ? -3.346 -5.469 -0.062 1.00 97.75 92 VAL A N 1
ATOM 709 C CA . VAL A 1 92 ? -3.694 -6.447 0.960 1.00 97.75 92 VAL A CA 1
ATOM 710 C C . VAL A 1 92 ? -3.051 -6.074 2.287 1.00 97.75 92 VAL A C 1
ATOM 712 O O . VAL A 1 92 ? -1.952 -5.523 2.330 1.00 97.75 92 VAL A O 1
ATOM 715 N N . MET A 1 93 ? -3.734 -6.409 3.369 1.00 98.00 93 MET A N 1
ATOM 716 C CA . MET A 1 93 ? -3.242 -6.298 4.732 1.00 98.00 93 MET A CA 1
ATOM 717 C C . MET A 1 93 ? -2.973 -7.689 5.292 1.00 98.00 93 MET A C 1
ATOM 719 O O . MET A 1 93 ? -3.740 -8.617 5.023 1.00 98.00 93 MET A O 1
ATOM 723 N N . VAL A 1 94 ? -1.917 -7.811 6.093 1.00 97.56 94 VAL A N 1
ATOM 724 C CA . VAL A 1 94 ? -1.612 -9.004 6.895 1.00 97.56 94 VAL A CA 1
ATOM 725 C C . VAL A 1 94 ? -1.072 -8.625 8.263 1.00 97.56 94 VAL A C 1
ATOM 727 O O . VAL A 1 94 ? -0.541 -7.528 8.443 1.00 97.56 94 VAL A O 1
ATOM 730 N N . GLU A 1 95 ? -1.211 -9.532 9.225 1.00 97.25 95 GLU A N 1
ATOM 731 C CA . GLU A 1 95 ? -0.584 -9.402 10.539 1.00 97.25 95 GLU A CA 1
ATOM 732 C C . GLU A 1 95 ? 0.906 -9.781 10.469 1.00 97.25 95 GLU A C 1
ATOM 734 O O . GLU A 1 95 ? 1.304 -10.726 9.783 1.00 97.25 95 GLU A O 1
ATOM 739 N N . GLY A 1 96 ? 1.741 -9.034 11.186 1.00 96.06 96 GLY A N 1
ATOM 740 C CA . GLY A 1 96 ? 3.188 -9.195 11.214 1.00 96.06 96 GLY A CA 1
ATOM 741 C C . GLY A 1 96 ? 3.913 -8.482 10.071 1.00 96.06 96 GLY A C 1
ATOM 742 O O . GLY A 1 96 ? 3.378 -7.616 9.378 1.00 96.06 96 GLY A O 1
ATOM 743 N N .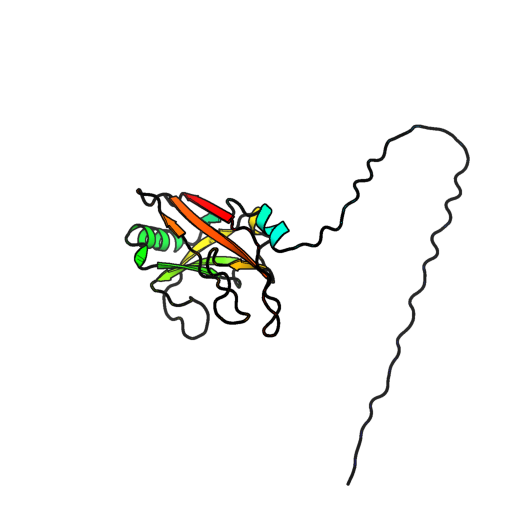 THR A 1 97 ? 5.190 -8.829 9.905 1.00 93.19 97 THR A N 1
ATOM 744 C CA . THR A 1 97 ? 6.128 -8.159 8.984 1.00 93.19 97 THR A CA 1
ATOM 745 C C . THR A 1 97 ? 6.477 -8.985 7.749 1.00 93.19 97 THR A C 1
ATOM 747 O O . THR A 1 97 ? 7.175 -8.494 6.860 1.00 93.19 97 THR A O 1
ATOM 750 N N . ASN A 1 98 ? 6.019 -10.237 7.688 1.00 92.69 98 ASN A N 1
ATOM 751 C CA . ASN A 1 98 ? 6.338 -11.140 6.593 1.00 92.69 98 ASN A CA 1
ATOM 752 C C . ASN A 1 98 ? 5.498 -10.811 5.350 1.00 92.69 98 ASN A C 1
ATOM 754 O O . ASN A 1 98 ? 4.307 -10.523 5.475 1.00 92.69 98 ASN A O 1
ATOM 758 N N . PRO A 1 99 ? 6.085 -10.890 4.142 1.00 92.88 99 PRO A N 1
ATOM 759 C CA . PRO A 1 99 ? 5.338 -10.685 2.912 1.00 92.88 99 PRO A CA 1
ATOM 760 C C . PRO A 1 99 ? 4.251 -11.759 2.756 1.00 92.88 99 PRO A C 1
ATOM 762 O O . PRO A 1 99 ? 4.534 -12.944 2.956 1.00 92.88 99 PRO A O 1
ATOM 765 N N . PRO A 1 100 ? 3.043 -11.395 2.293 1.00 94.88 100 PRO A N 1
ATOM 766 C CA . PRO A 1 100 ? 1.927 -12.323 2.130 1.00 94.88 100 PRO A CA 1
ATOM 767 C C . PRO A 1 100 ? 2.012 -13.143 0.837 1.00 94.88 100 PRO A C 1
ATOM 769 O O . PRO A 1 100 ? 1.002 -13.540 0.252 1.00 94.88 100 PRO A O 1
ATOM 772 N N . PHE A 1 101 ? 3.231 -13.353 0.338 1.00 90.94 101 PHE A N 1
ATOM 773 C CA . PHE A 1 101 ? 3.497 -13.930 -0.970 1.00 90.94 101 PHE A CA 1
ATOM 774 C C . PHE A 1 101 ? 4.449 -15.118 -0.851 1.00 90.94 101 PHE A C 1
ATOM 776 O O . PHE A 1 101 ? 5.505 -15.043 -0.226 1.00 90.94 101 PHE A O 1
ATOM 783 N N . GLY A 1 102 ? 4.109 -16.208 -1.539 1.00 86.19 102 GLY A N 1
ATOM 784 C CA . GLY A 1 102 ? 4.934 -17.412 -1.610 1.00 86.19 102 GLY A CA 1
ATOM 785 C C . GLY A 1 102 ? 4.461 -18.529 -0.683 1.00 86.19 102 GLY A C 1
ATOM 786 O O . GLY A 1 102 ? 3.491 -18.397 0.049 1.00 86.19 102 GLY A O 1
ATOM 787 N N . LYS A 1 103 ? 5.155 -19.670 -0.747 1.00 84.12 103 LYS A N 1
ATOM 788 C CA . LYS A 1 103 ? 4.726 -20.929 -0.110 1.00 84.12 103 LYS A CA 1
ATOM 789 C C . LYS A 1 103 ? 4.797 -20.934 1.422 1.00 84.12 103 LYS A C 1
ATOM 791 O O . LYS A 1 103 ? 4.337 -21.888 2.029 1.00 84.12 103 LYS A O 1
ATOM 796 N N . LYS A 1 104 ? 5.444 -19.934 2.025 1.00 85.81 104 LYS A N 1
ATOM 797 C CA . LYS A 1 104 ? 5.712 -19.874 3.471 1.00 85.81 104 LYS A CA 1
ATOM 798 C C . LYS A 1 104 ? 4.720 -19.003 4.241 1.00 85.81 104 LYS A C 1
ATOM 800 O O . LYS A 1 104 ? 4.867 -18.880 5.446 1.00 85.81 104 LYS A O 1
ATOM 805 N N . PHE A 1 105 ? 3.781 -18.361 3.552 1.00 92.19 105 PHE A N 1
ATOM 806 C CA . PHE A 1 105 ? 2.764 -17.554 4.203 1.00 92.19 105 PHE A CA 1
ATOM 807 C C . PHE A 1 105 ? 1.539 -18.422 4.505 1.00 92.19 105 PHE A C 1
ATOM 809 O O . PHE A 1 105 ? 0.935 -18.971 3.584 1.00 92.19 105 PHE A O 1
ATOM 816 N N . ASP A 1 106 ? 1.202 -18.542 5.783 1.00 91.69 106 ASP A N 1
ATOM 817 C CA . ASP A 1 106 ? 0.073 -19.303 6.332 1.00 91.69 106 ASP A CA 1
ATOM 818 C C . ASP A 1 106 ? -0.914 -18.424 7.125 1.00 91.69 106 ASP A C 1
ATOM 820 O O . ASP A 1 106 ? -1.914 -18.922 7.639 1.00 91.69 106 ASP A O 1
ATOM 824 N N . GLY A 1 107 ? -0.655 -17.114 7.200 1.00 92.56 107 GLY A N 1
ATOM 825 C CA . GLY A 1 107 ? -1.508 -16.147 7.883 1.00 92.56 107 GLY A CA 1
ATOM 826 C C . GLY A 1 107 ? -2.775 -15.775 7.107 1.00 92.56 107 GLY A C 1
ATOM 827 O O . GLY A 1 107 ? -2.952 -16.099 5.930 1.00 92.56 107 GLY A O 1
ATOM 828 N N . GLU A 1 108 ? -3.665 -15.035 7.767 1.00 94.50 108 GLU A N 1
ATOM 829 C CA . GLU A 1 108 ? -4.837 -14.463 7.106 1.00 94.50 108 GLU A CA 1
ATOM 830 C C . GLU A 1 108 ? -4.455 -13.225 6.278 1.00 94.50 108 GLU A C 1
ATOM 832 O O . GLU A 1 108 ? -3.603 -12.423 6.668 1.00 94.50 108 GLU A O 1
ATOM 837 N N . LYS A 1 109 ? -5.091 -13.088 5.109 1.00 94.69 109 LYS A N 1
ATOM 838 C CA . LYS A 1 109 ? -4.918 -11.969 4.179 1.00 94.69 109 LYS A CA 1
ATOM 839 C C . LYS A 1 109 ? -6.251 -11.277 3.959 1.00 94.69 109 LYS A C 1
ATOM 841 O O . LYS A 1 109 ? -7.207 -11.919 3.525 1.00 94.69 109 LYS A O 1
ATOM 846 N N . TRP A 1 110 ? -6.285 -9.968 4.178 1.00 96.81 110 TRP A N 1
ATOM 847 C CA . TRP A 1 110 ? -7.461 -9.140 3.916 1.00 96.81 110 TRP A CA 1
ATOM 848 C C . TRP A 1 110 ? -7.197 -8.251 2.705 1.00 96.81 110 TRP A C 1
ATOM 850 O O . TRP A 1 110 ? -6.243 -7.477 2.704 1.00 96.81 110 TRP A O 1
ATOM 860 N N . GLY A 1 111 ? -8.027 -8.347 1.666 1.00 96.25 111 GLY A N 1
ATOM 861 C CA . GLY A 1 111 ? -8.067 -7.315 0.632 1.00 96.25 111 GLY A CA 1
ATOM 862 C C . GLY A 1 111 ? -8.701 -6.061 1.223 1.00 96.25 111 GLY A C 1
ATOM 863 O O . GLY A 1 111 ? -9.816 -6.137 1.739 1.00 96.25 111 GLY A O 1
ATOM 864 N N . ILE A 1 112 ? -7.994 -4.931 1.189 1.00 97.19 112 ILE A N 1
ATOM 865 C CA . ILE A 1 112 ? -8.496 -3.688 1.791 1.00 97.19 112 ILE A CA 1
ATOM 866 C C . ILE A 1 112 ? -8.772 -2.621 0.735 1.00 97.19 112 ILE A C 1
ATOM 868 O O . ILE A 1 112 ? -9.816 -1.972 0.800 1.00 97.19 112 ILE A O 1
ATOM 872 N N . PHE A 1 113 ? -7.882 -2.461 -0.251 1.00 98.00 113 PHE A N 1
ATOM 873 C CA . PHE A 1 113 ? -8.058 -1.444 -1.287 1.00 98.00 113 PHE A CA 1
ATOM 874 C C . PHE A 1 113 ? -7.907 -2.005 -2.696 1.00 98.00 113 PHE A C 1
ATOM 876 O O . PHE A 1 113 ? -6.928 -2.690 -3.005 1.00 98.00 113 PHE A O 1
ATOM 883 N N . ASP A 1 114 ? -8.864 -1.640 -3.539 1.00 97.44 114 ASP A N 1
ATOM 884 C CA . ASP A 1 114 ? -8.763 -1.700 -4.990 1.00 97.44 114 ASP A CA 1
ATOM 885 C C . ASP A 1 114 ? -8.153 -0.396 -5.524 1.00 97.44 114 ASP A C 1
ATOM 887 O O . ASP A 1 114 ? -8.069 0.618 -4.817 1.00 97.44 114 ASP A O 1
ATOM 891 N N . LEU A 1 115 ? -7.725 -0.427 -6.785 1.00 97.31 115 LEU A N 1
ATOM 892 C CA . LEU A 1 115 ? -7.300 0.760 -7.516 1.00 97.31 115 LEU A CA 1
ATOM 893 C C . LEU A 1 115 ? -8.451 1.266 -8.398 1.00 97.31 115 LEU A C 1
ATOM 895 O O . LEU A 1 115 ? -9.106 0.474 -9.070 1.00 97.31 115 LEU A O 1
ATOM 899 N N . ASN A 1 116 ? -8.694 2.578 -8.410 1.00 96.56 116 ASN A N 1
ATOM 900 C CA . ASN A 1 116 ? -9.633 3.210 -9.343 1.00 96.56 116 ASN A CA 1
ATOM 901 C C . ASN A 1 116 ? -9.044 3.323 -10.760 1.00 96.56 116 ASN A C 1
ATOM 903 O O . ASN A 1 116 ? -7.903 2.935 -11.017 1.00 96.56 116 ASN A O 1
ATOM 907 N N . ASP A 1 117 ? -9.802 3.932 -11.674 1.00 95.50 117 ASP A N 1
ATOM 908 C CA . ASP A 1 117 ? -9.425 4.085 -13.084 1.00 95.50 117 ASP A CA 1
ATOM 909 C C . ASP A 1 117 ? -8.057 4.753 -13.295 1.00 95.50 117 ASP A C 1
ATOM 911 O O . ASP A 1 117 ? -7.339 4.394 -14.229 1.00 95.50 117 ASP A O 1
ATOM 915 N N . LYS A 1 118 ? -7.632 5.669 -12.412 1.00 94.38 118 LYS A N 1
ATOM 916 C CA . LYS A 1 118 ? -6.291 6.282 -12.491 1.00 94.38 118 LYS A CA 1
ATOM 917 C C . LYS A 1 118 ? -5.190 5.256 -12.224 1.00 94.38 118 LYS A C 1
ATOM 919 O O . LYS A 1 118 ? -4.140 5.280 -12.863 1.00 94.38 118 LYS A O 1
ATOM 924 N N . GLY A 1 119 ? -5.443 4.340 -11.292 1.00 95.56 119 GLY A N 1
ATOM 925 C CA . GLY A 1 119 ? -4.548 3.244 -10.944 1.00 95.56 119 GLY A CA 1
ATOM 926 C C . GLY A 1 119 ? -4.560 2.075 -11.933 1.00 95.56 119 GLY A C 1
ATOM 927 O O . GLY A 1 119 ? -3.727 1.189 -11.792 1.00 95.56 119 GLY A O 1
ATOM 928 N N . SER A 1 120 ? -5.415 2.078 -12.964 1.00 93.75 120 SER A N 1
ATOM 929 C CA . SER A 1 120 ? -5.486 1.009 -13.987 1.00 93.75 120 SER A CA 1
ATOM 930 C C . SER A 1 120 ? -4.190 0.801 -14.792 1.00 93.75 120 SER A C 1
ATOM 932 O O . SER A 1 120 ? -3.999 -0.225 -15.453 1.00 93.75 120 SER A O 1
ATOM 934 N N . THR A 1 121 ? -3.281 1.778 -14.741 1.00 93.56 121 THR A N 1
ATOM 935 C CA . THR A 1 121 ? -1.932 1.706 -15.320 1.00 93.56 121 THR A CA 1
ATOM 936 C C . THR A 1 121 ? -0.962 0.876 -14.471 1.00 93.56 121 THR A C 1
ATOM 938 O O . THR A 1 121 ? 0.065 0.425 -14.979 1.00 93.56 121 THR A O 1
ATOM 941 N N . ILE A 1 122 ? -1.293 0.621 -13.201 1.00 96.50 122 ILE A N 1
ATOM 942 C CA . ILE A 1 122 ? -0.525 -0.219 -12.279 1.00 96.50 122 ILE A CA 1
ATOM 943 C C . ILE A 1 122 ? -0.907 -1.681 -12.492 1.00 96.50 122 ILE A C 1
ATOM 945 O O . ILE A 1 122 ? -1.685 -2.274 -11.749 1.00 96.50 122 ILE A O 1
ATOM 949 N N . LYS A 1 123 ? -0.309 -2.246 -13.532 1.00 93.81 123 LYS A N 1
ATOM 950 C CA . LYS A 1 123 ? -0.354 -3.661 -13.889 1.00 93.81 123 LYS A CA 1
ATOM 951 C C . LYS A 1 123 ? 0.987 -4.068 -14.471 1.00 93.81 123 LYS A C 1
ATOM 953 O O . LYS A 1 123 ? 1.746 -3.214 -14.938 1.00 93.81 123 LYS A O 1
ATOM 958 N N . SER A 1 124 ? 1.271 -5.370 -14.486 1.00 90.88 124 SER A N 1
ATOM 959 C CA . SER A 1 124 ? 2.549 -5.900 -14.978 1.00 90.88 124 SER A CA 1
ATOM 960 C C . SER A 1 124 ? 2.954 -5.260 -16.321 1.00 90.88 124 SER A C 1
ATOM 962 O O . SER A 1 124 ? 2.155 -5.282 -17.259 1.00 90.88 124 SER A O 1
ATOM 964 N N . PRO A 1 125 ? 4.183 -4.722 -16.450 1.00 94.06 125 PRO A N 1
ATOM 965 C CA . PRO A 1 125 ? 5.321 -4.866 -15.529 1.00 94.06 125 PRO A CA 1
ATOM 966 C C . PRO A 1 125 ? 5.405 -3.821 -14.397 1.00 94.06 125 PRO A C 1
ATOM 968 O O . PRO A 1 125 ? 6.362 -3.861 -13.619 1.00 94.06 125 PRO A O 1
ATOM 971 N N . TYR A 1 126 ? 4.452 -2.894 -14.309 1.00 96.75 126 TYR A N 1
ATOM 972 C CA . TYR A 1 126 ? 4.407 -1.821 -13.315 1.00 96.75 126 TYR A CA 1
ATOM 973 C C . TYR A 1 126 ? 3.684 -2.263 -12.037 1.00 96.75 126 TYR A C 1
ATOM 975 O O . TYR A 1 126 ? 2.762 -3.078 -12.072 1.00 96.75 126 TYR A O 1
ATOM 983 N N . GLN A 1 127 ? 4.102 -1.730 -10.894 1.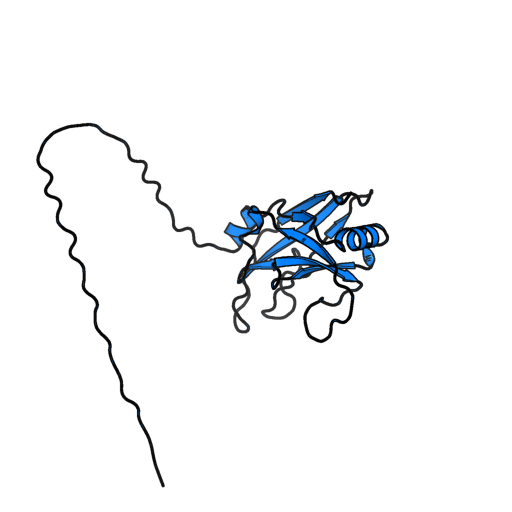00 97.44 127 GLN A N 1
ATOM 984 C CA . GLN A 1 127 ? 3.500 -2.021 -9.595 1.00 97.44 127 GLN A CA 1
ATOM 985 C C . GLN A 1 127 ? 3.736 -0.884 -8.600 1.00 97.44 127 GLN A C 1
ATOM 987 O O . GLN A 1 127 ? 4.680 -0.104 -8.748 1.00 97.44 127 GLN A O 1
ATOM 992 N N . LEU A 1 128 ? 2.896 -0.816 -7.564 1.00 98.31 128 LEU A N 1
ATOM 993 C CA . LEU A 1 128 ? 3.152 0.059 -6.423 1.00 98.31 128 LEU A CA 1
ATOM 994 C C . LEU A 1 128 ? 4.298 -0.516 -5.591 1.00 98.31 128 LEU A C 1
ATOM 996 O O . LEU A 1 128 ? 4.334 -1.717 -5.304 1.00 98.31 128 LEU A O 1
ATOM 1000 N N . VAL A 1 129 ? 5.225 0.351 -5.203 1.00 98.50 129 VAL A N 1
ATOM 1001 C CA . VAL A 1 129 ? 6.383 -0.004 -4.378 1.00 98.50 129 VAL A CA 1
ATOM 1002 C C . VAL A 1 129 ? 6.536 0.973 -3.220 1.00 98.50 129 VAL A C 1
ATOM 1004 O O . VAL A 1 129 ? 5.970 2.069 -3.245 1.00 98.50 129 VAL A O 1
ATOM 1007 N N . ASN A 1 130 ? 7.288 0.576 -2.196 1.00 98.50 130 ASN A N 1
ATOM 1008 C CA . ASN A 1 130 ? 7.541 1.414 -1.029 1.00 98.50 130 ASN A CA 1
ATOM 1009 C C . ASN A 1 130 ? 8.115 2.782 -1.439 1.00 98.50 130 ASN A C 1
ATOM 1011 O O . ASN A 1 130 ? 9.008 2.861 -2.284 1.00 98.50 130 ASN A O 1
ATOM 1015 N N . ALA A 1 131 ? 7.620 3.859 -0.828 1.00 98.19 131 ALA A N 1
ATOM 1016 C CA . ALA A 1 131 ? 8.060 5.214 -1.150 1.00 98.19 131 ALA A CA 1
ATOM 1017 C C . ALA A 1 131 ? 9.513 5.506 -0.734 1.00 98.19 131 ALA A C 1
ATOM 1019 O O . ALA A 1 131 ? 10.199 6.274 -1.411 1.00 98.19 131 ALA A O 1
ATOM 1020 N N . LYS A 1 132 ? 9.976 4.910 0.371 1.00 97.44 132 LYS A N 1
ATOM 1021 C CA . LYS A 1 132 ? 11.300 5.156 0.965 1.00 97.44 132 LYS A CA 1
ATOM 1022 C C . LYS A 1 132 ? 12.317 4.105 0.542 1.00 97.44 132 LYS A C 1
ATOM 1024 O O . LYS A 1 132 ? 13.434 4.442 0.171 1.00 97.44 132 LYS A O 1
ATOM 1029 N N . GLU A 1 133 ? 11.908 2.841 0.557 1.00 97.00 133 GLU A N 1
ATOM 1030 C CA . GLU A 1 133 ? 12.753 1.680 0.267 1.00 97.00 133 GLU A CA 1
ATOM 1031 C C . GLU A 1 133 ? 12.165 0.846 -0.885 1.00 97.00 133 GLU A C 1
ATOM 1033 O O . GLU A 1 133 ? 11.711 -0.282 -0.675 1.00 97.00 133 GLU A O 1
ATOM 1038 N N . PRO A 1 134 ? 12.125 1.376 -2.123 1.00 97.25 134 PRO A N 1
ATOM 1039 C CA . PRO A 1 134 ? 11.441 0.733 -3.250 1.00 97.25 134 PRO A CA 1
ATOM 1040 C C . PRO A 1 134 ? 12.086 -0.586 -3.706 1.00 97.25 134 PRO A C 1
ATOM 1042 O O . PRO A 1 134 ? 11.468 -1.335 -4.463 1.00 97.25 134 PRO A O 1
ATOM 1045 N N . ILE A 1 135 ? 13.304 -0.897 -3.252 1.00 95.75 135 ILE A N 1
ATOM 1046 C CA . ILE A 1 135 ? 14.093 -2.075 -3.635 1.00 95.75 135 ILE A CA 1
ATOM 1047 C C . ILE A 1 135 ? 14.444 -2.868 -2.367 1.00 95.75 135 ILE A C 1
ATOM 1049 O O . ILE A 1 135 ? 15.070 -2.337 -1.457 1.00 95.75 135 ILE A O 1
ATOM 1053 N N . PHE A 1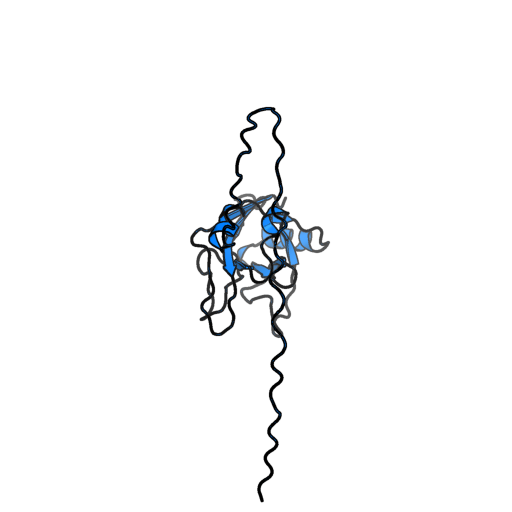 136 ? 14.047 -4.145 -2.300 1.00 87.56 136 PHE A N 1
ATOM 1054 C CA . PHE A 1 136 ? 14.171 -4.980 -1.091 1.00 87.56 136 PHE A CA 1
ATOM 1055 C C . PHE A 1 136 ? 15.408 -5.893 -1.078 1.00 87.56 136 PHE A C 1
ATOM 1057 O O . PHE A 1 136 ? 15.795 -6.351 -0.006 1.00 87.56 136 PHE A O 1
ATOM 1064 N N . LYS A 1 137 ? 16.003 -6.208 -2.239 1.00 85.31 137 LYS A N 1
ATOM 1065 C CA . LYS A 1 137 ? 17.223 -7.034 -2.395 1.00 85.31 137 LYS A CA 1
ATOM 1066 C C . LYS A 1 137 ? 17.611 -7.120 -3.871 1.00 85.31 137 LYS A C 1
ATOM 1068 O O . LYS A 1 137 ? 16.879 -7.739 -4.647 1.00 85.31 137 LYS A O 1
ATOM 1073 N N . GLY A 1 138 ? 18.765 -6.567 -4.242 1.00 88.94 138 GLY A N 1
ATOM 1074 C CA . GLY A 1 138 ? 19.245 -6.585 -5.629 1.00 88.94 138 GLY A CA 1
ATOM 1075 C C . GLY A 1 138 ? 18.186 -6.028 -6.578 1.00 88.94 138 GLY A C 1
ATOM 1076 O O . GLY A 1 138 ? 17.728 -4.908 -6.400 1.00 88.94 138 GLY A O 1
ATOM 1077 N N . THR A 1 139 ? 17.717 -6.849 -7.515 1.00 90.75 139 THR A N 1
ATOM 1078 C CA . THR A 1 139 ? 16.742 -6.455 -8.544 1.00 90.75 139 THR A CA 1
ATOM 1079 C C . THR A 1 139 ? 15.269 -6.590 -8.119 1.00 90.75 139 THR A C 1
ATOM 1081 O O . THR A 1 139 ? 14.350 -6.391 -8.915 1.00 90.75 139 THR A O 1
ATOM 1084 N N . SER A 1 140 ? 15.000 -6.944 -6.855 1.00 92.50 140 SER A N 1
ATOM 1085 C CA . SER A 1 140 ? 13.635 -7.148 -6.351 1.00 92.50 140 SER A CA 1
ATOM 1086 C C . SER A 1 140 ? 13.010 -5.865 -5.812 1.00 92.50 140 SER A C 1
ATOM 1088 O O . SER A 1 140 ? 13.518 -5.261 -4.869 1.00 92.50 140 SER A O 1
ATOM 1090 N N . LEU A 1 141 ? 11.843 -5.515 -6.346 1.00 95.81 141 LEU A N 1
ATOM 1091 C CA . LEU A 1 141 ? 11.020 -4.405 -5.869 1.00 95.81 141 LEU A CA 1
ATOM 1092 C C . LEU A 1 141 ? 10.325 -4.733 -4.534 1.00 95.81 141 LEU A C 1
ATOM 1094 O O . LEU A 1 141 ? 9.828 -5.844 -4.333 1.00 95.81 141 LEU A O 1
ATOM 1098 N N . SER A 1 142 ? 10.267 -3.748 -3.641 1.00 96.88 142 SER A N 1
ATOM 1099 C CA . SER A 1 142 ? 9.591 -3.816 -2.344 1.00 96.88 142 SER A CA 1
ATOM 1100 C C . SER A 1 142 ? 8.131 -3.396 -2.484 1.00 96.88 142 SER A C 1
ATOM 1102 O O . SER A 1 142 ? 7.837 -2.213 -2.631 1.00 96.88 142 SER A O 1
ATOM 1104 N N . THR A 1 143 ? 7.195 -4.343 -2.422 1.00 97.25 143 THR A N 1
ATOM 1105 C CA . THR A 1 143 ? 5.756 -4.031 -2.498 1.00 97.25 143 THR A CA 1
ATOM 1106 C C . THR A 1 143 ? 5.120 -3.742 -1.138 1.00 97.25 143 THR A C 1
ATOM 1108 O O . THR A 1 143 ? 3.906 -3.565 -1.066 1.00 97.25 143 THR A O 1
ATOM 1111 N N . ARG A 1 144 ? 5.912 -3.686 -0.056 1.00 97.81 144 ARG A N 1
ATOM 1112 C CA . ARG A 1 144 ? 5.445 -3.243 1.263 1.00 97.81 144 ARG A CA 1
ATOM 1113 C C . ARG A 1 144 ? 5.160 -1.749 1.211 1.00 97.81 144 ARG A C 1
ATOM 1115 O O . ARG A 1 144 ? 6.045 -0.979 0.852 1.00 97.81 144 ARG A O 1
ATOM 1122 N N . LEU A 1 145 ? 3.967 -1.329 1.599 1.00 98.44 145 LEU A N 1
ATOM 1123 C CA . LEU A 1 145 ? 3.557 0.070 1.539 1.00 98.44 145 LEU A CA 1
ATOM 1124 C C . LEU A 1 145 ? 3.551 0.688 2.934 1.00 98.44 145 LEU A C 1
ATOM 1126 O O . LEU A 1 145 ? 3.058 0.090 3.895 1.00 98.44 145 LEU A O 1
ATOM 1130 N N . ASP A 1 146 ? 4.096 1.896 3.019 1.00 97.38 146 ASP A N 1
ATOM 1131 C CA . ASP A 1 146 ? 4.048 2.708 4.226 1.00 97.38 146 ASP A CA 1
ATOM 1132 C C . ASP A 1 146 ? 2.671 3.361 4.326 1.00 97.38 146 ASP A C 1
ATOM 1134 O O . ASP A 1 146 ? 2.136 3.875 3.339 1.00 97.38 146 ASP A O 1
ATOM 1138 N N . PHE A 1 147 ? 2.099 3.360 5.527 1.00 98.44 147 PHE A N 1
ATOM 1139 C CA . PHE A 1 147 ? 0.817 3.998 5.773 1.00 98.44 147 PHE A CA 1
ATOM 1140 C C . PHE A 1 147 ? 0.789 4.722 7.113 1.00 98.44 147 PHE A C 1
ATOM 1142 O O . PHE A 1 147 ? 1.525 4.394 8.045 1.00 98.44 147 PHE A O 1
ATOM 1149 N N . THR A 1 148 ? -0.099 5.703 7.206 1.00 98.44 148 THR A N 1
ATOM 1150 C CA . THR A 1 148 ? -0.428 6.406 8.444 1.00 98.44 148 THR A CA 1
ATOM 1151 C C . THR A 1 148 ? -1.938 6.468 8.612 1.00 98.44 148 THR A C 1
ATOM 1153 O O . THR A 1 148 ? -2.686 6.491 7.634 1.00 98.44 148 THR A O 1
ATOM 1156 N N . LEU A 1 149 ? -2.385 6.473 9.865 1.00 98.38 149 LEU A N 1
ATOM 1157 C CA . LEU A 1 149 ? -3.771 6.733 10.231 1.00 98.38 149 LEU A CA 1
ATOM 1158 C C . LEU A 1 149 ? -3.864 8.123 10.851 1.00 98.38 149 LEU A C 1
ATOM 1160 O O . LEU A 1 149 ? -2.948 8.552 11.557 1.00 98.38 149 LEU A O 1
ATOM 1164 N N . ASP A 1 150 ? -4.973 8.815 10.609 1.00 98.06 150 ASP A N 1
ATOM 1165 C CA . ASP A 1 150 ? -5.275 10.033 11.354 1.00 98.06 150 ASP A CA 1
ATOM 1166 C C . ASP A 1 150 ? -5.550 9.730 12.841 1.00 98.06 150 ASP A C 1
ATOM 1168 O O . ASP A 1 150 ? -5.705 8.581 13.261 1.00 98.06 150 ASP A O 1
ATOM 1172 N N . ALA A 1 151 ? -5.624 10.778 13.665 1.00 97.31 151 ALA A N 1
ATOM 1173 C CA . ALA A 1 151 ? -5.813 10.632 15.111 1.00 97.31 151 ALA A CA 1
ATOM 1174 C C . ALA A 1 151 ? -7.107 9.883 15.486 1.00 97.31 151 ALA A C 1
ATOM 1176 O O . ALA A 1 151 ? -7.171 9.240 16.533 1.00 97.31 151 ALA A O 1
ATOM 1177 N N . LYS A 1 152 ? -8.135 9.959 14.631 1.00 97.56 152 LYS A N 1
ATOM 1178 C CA . LYS A 1 152 ? -9.423 9.278 14.821 1.00 97.56 152 LYS A CA 1
ATOM 1179 C C . LYS A 1 152 ? -9.446 7.868 14.227 1.00 97.56 152 LYS A C 1
ATOM 1181 O O . LYS A 1 152 ? -10.395 7.131 14.476 1.00 97.56 152 LYS A O 1
ATOM 1186 N N . LYS A 1 153 ? -8.409 7.488 13.476 1.00 97.44 153 LYS A N 1
ATOM 1187 C CA . LYS A 1 153 ? -8.308 6.244 12.703 1.00 97.44 153 LYS A CA 1
ATOM 1188 C C . LYS A 1 153 ? -9.454 6.070 11.702 1.00 97.44 153 LYS A C 1
ATOM 1190 O O . LYS A 1 153 ? -9.885 4.959 11.403 1.00 97.44 153 LYS A O 1
ATOM 1195 N N . GLU A 1 154 ? -9.962 7.180 11.193 1.00 97.38 154 GLU A N 1
ATOM 1196 C CA . GLU A 1 154 ? -11.038 7.235 10.205 1.00 97.38 154 GLU A CA 1
ATOM 1197 C C . GLU A 1 154 ? -10.496 7.430 8.792 1.00 97.38 154 GLU A C 1
ATOM 1199 O O . GLU A 1 154 ? -11.182 7.113 7.822 1.00 97.38 154 GLU A O 1
ATOM 1204 N N . THR A 1 155 ? -9.263 7.917 8.683 1.00 98.25 155 THR A N 1
ATOM 1205 C CA . THR A 1 155 ? -8.586 8.171 7.416 1.00 98.25 155 THR A CA 1
ATOM 1206 C C . THR A 1 155 ? -7.253 7.448 7.403 1.00 98.25 155 THR A C 1
ATOM 1208 O O . THR A 1 155 ? -6.486 7.535 8.364 1.00 98.25 155 THR A O 1
ATOM 1211 N N . ILE A 1 156 ? -6.953 6.777 6.295 1.00 98.50 156 ILE A N 1
ATOM 1212 C CA . ILE A 1 156 ? -5.635 6.208 6.022 1.00 98.50 156 ILE A CA 1
ATOM 1213 C C . ILE A 1 156 ? -4.966 6.977 4.889 1.00 98.50 156 ILE A C 1
ATOM 1215 O O . ILE A 1 156 ? -5.609 7.342 3.904 1.00 98.50 156 ILE A O 1
ATOM 1219 N N . THR A 1 157 ? -3.667 7.212 5.027 1.00 98.62 157 THR A N 1
ATOM 1220 C CA . THR A 1 157 ? -2.813 7.698 3.944 1.00 98.62 157 THR A CA 1
ATOM 1221 C C . THR A 1 157 ? -1.768 6.644 3.636 1.00 98.62 157 THR A C 1
ATOM 1223 O O . THR A 1 157 ? -1.070 6.206 4.546 1.00 98.62 157 THR A O 1
ATOM 1226 N N . ILE A 1 158 ? -1.660 6.248 2.369 1.00 98.62 158 ILE A N 1
ATOM 1227 C CA . ILE A 1 158 ? -0.642 5.312 1.882 1.00 98.62 158 ILE A CA 1
ATOM 1228 C C . ILE A 1 158 ? 0.286 6.059 0.932 1.00 98.62 158 ILE A C 1
ATOM 1230 O O . ILE A 1 158 ? -0.189 6.695 -0.012 1.00 98.62 158 ILE A O 1
ATOM 1234 N N . GLU A 1 159 ? 1.590 5.963 1.177 1.00 98.12 159 GLU A N 1
ATOM 1235 C CA . GLU A 1 159 ? 2.636 6.544 0.333 1.00 98.12 159 GLU A CA 1
ATOM 1236 C C . GLU A 1 159 ? 3.315 5.459 -0.504 1.00 98.12 159 GLU A C 1
ATOM 1238 O O . GLU A 1 159 ? 3.643 4.376 -0.010 1.00 98.12 159 GLU A O 1
ATOM 1243 N N . TYR A 1 160 ? 3.538 5.746 -1.783 1.00 98.50 160 TYR A N 1
ATOM 1244 C CA . TYR A 1 160 ? 4.104 4.783 -2.725 1.00 98.50 160 TYR A CA 1
ATOM 1245 C C . TYR A 1 160 ? 4.867 5.455 -3.863 1.00 98.50 160 TYR A C 1
ATOM 1247 O O . TYR A 1 160 ? 4.656 6.620 -4.196 1.00 98.50 160 TYR A O 1
ATOM 1255 N N . LYS A 1 161 ? 5.724 4.668 -4.503 1.00 98.50 161 LYS A N 1
ATOM 1256 C CA . LYS A 1 161 ? 6.328 4.947 -5.808 1.00 98.50 161 LYS A CA 1
ATOM 1257 C C . LYS A 1 161 ? 5.807 3.960 -6.848 1.00 98.50 161 LYS A C 1
ATOM 1259 O O . LYS A 1 161 ? 5.139 2.979 -6.509 1.00 98.50 161 LYS A O 1
ATOM 1264 N N . VAL A 1 162 ? 6.132 4.208 -8.112 1.00 98.31 162 VAL A N 1
ATOM 1265 C CA . VAL A 1 162 ? 5.901 3.257 -9.204 1.00 98.31 162 VAL A CA 1
ATOM 1266 C C . VAL A 1 162 ? 7.204 2.539 -9.493 1.00 98.31 162 VAL A C 1
ATOM 1268 O O . VAL A 1 162 ? 8.213 3.183 -9.757 1.00 98.31 162 VAL A O 1
ATOM 1271 N N . GLY A 1 163 ? 7.185 1.212 -9.453 1.00 97.94 163 GLY A N 1
ATOM 1272 C CA . GLY A 1 163 ? 8.307 0.383 -9.876 1.00 97.94 163 GLY A CA 1
ATOM 1273 C C . GLY A 1 163 ? 7.953 -0.430 -11.115 1.00 97.94 163 GLY A C 1
ATOM 1274 O O . GLY A 1 163 ? 6.832 -0.925 -11.228 1.00 97.94 163 GLY A O 1
ATOM 1275 N N . LYS A 1 164 ? 8.912 -0.614 -12.019 1.00 97.38 164 LYS A N 1
ATOM 1276 C CA . LYS A 1 164 ? 8.828 -1.502 -13.179 1.00 97.38 164 LYS A CA 1
ATOM 1277 C C . LYS A 1 164 ? 9.852 -2.620 -13.025 1.00 97.38 164 LYS A C 1
ATOM 1279 O O . LYS A 1 164 ? 11.055 -2.378 -12.952 1.00 97.38 164 LYS A O 1
ATOM 1284 N N . PHE A 1 165 ? 9.376 -3.859 -12.976 1.00 94.38 165 PHE A N 1
ATOM 1285 C CA . PHE A 1 165 ? 10.263 -5.018 -12.902 1.00 94.38 165 PHE A CA 1
ATOM 1286 C C . PHE A 1 165 ? 10.834 -5.345 -14.289 1.00 94.38 165 PHE A C 1
ATOM 1288 O O . PHE A 1 165 ? 10.071 -5.595 -15.221 1.00 94.38 165 PHE A O 1
ATOM 1295 N N . LEU A 1 166 ? 12.165 -5.374 -14.417 1.00 94.25 166 LEU A N 1
ATOM 1296 C CA . LEU A 1 166 ? 12.872 -5.599 -15.690 1.00 94.25 166 LEU A CA 1
ATOM 1297 C C . LEU A 1 166 ? 13.505 -6.998 -15.811 1.00 94.25 166 LEU A C 1
ATOM 1299 O O . LEU A 1 166 ? 14.267 -7.268 -16.739 1.00 94.25 166 LEU A O 1
ATOM 1303 N N . GLY A 1 167 ? 13.179 -7.911 -14.894 1.00 91.38 167 GLY A N 1
ATOM 1304 C CA . GLY A 1 167 ? 13.783 -9.241 -14.826 1.00 91.38 167 GLY A CA 1
ATOM 1305 C C . GLY A 1 167 ? 14.797 -9.364 -13.692 1.00 91.38 167 GLY A C 1
ATOM 1306 O O . GLY A 1 167 ? 15.025 -8.430 -12.934 1.00 91.38 167 GLY A O 1
ATOM 1307 N N . LYS A 1 168 ? 15.367 -10.562 -13.532 1.00 90.12 168 LYS A N 1
ATOM 1308 C CA . LYS A 1 168 ? 16.302 -10.849 -12.430 1.00 90.12 168 LYS A CA 1
ATOM 1309 C C . LYS A 1 168 ? 17.688 -10.247 -12.652 1.00 90.12 168 LYS A C 1
ATOM 1311 O O . LYS A 1 168 ? 18.367 -9.976 -11.669 1.00 90.12 168 LYS A O 1
ATOM 1316 N N . ASP A 1 169 ? 18.051 -10.033 -13.913 1.00 93.62 169 ASP A N 1
ATOM 1317 C CA . ASP A 1 169 ? 19.391 -9.618 -14.339 1.00 93.62 169 ASP A CA 1
ATOM 1318 C C . ASP A 1 169 ? 19.484 -8.118 -14.653 1.00 93.62 169 ASP A C 1
ATOM 1320 O O . ASP A 1 169 ? 20.532 -7.643 -15.074 1.00 93.62 169 ASP A O 1
ATOM 1324 N N . ASN A 1 170 ? 18.390 -7.375 -14.461 1.00 94.75 170 ASN A N 1
ATOM 1325 C CA . ASN A 1 170 ? 18.314 -5.945 -14.731 1.00 94.75 170 ASN A CA 1
ATOM 1326 C C . ASN A 1 170 ? 17.842 -5.202 -13.487 1.00 94.75 170 ASN A C 1
ATOM 1328 O O . ASN A 1 170 ? 16.914 -5.652 -12.806 1.00 94.75 170 ASN A O 1
ATOM 1332 N N . ASP A 1 171 ? 18.436 -4.039 -13.235 1.00 95.31 171 ASP A N 1
ATOM 1333 C CA . ASP A 1 171 ? 17.972 -3.150 -12.179 1.00 95.31 171 ASP A CA 1
ATOM 1334 C C . ASP A 1 171 ? 16.535 -2.701 -12.467 1.00 95.31 171 ASP A C 1
ATOM 1336 O O . ASP A 1 171 ? 16.201 -2.385 -13.611 1.00 95.31 171 ASP A O 1
ATOM 1340 N N . PRO A 1 172 ? 15.643 -2.707 -11.465 1.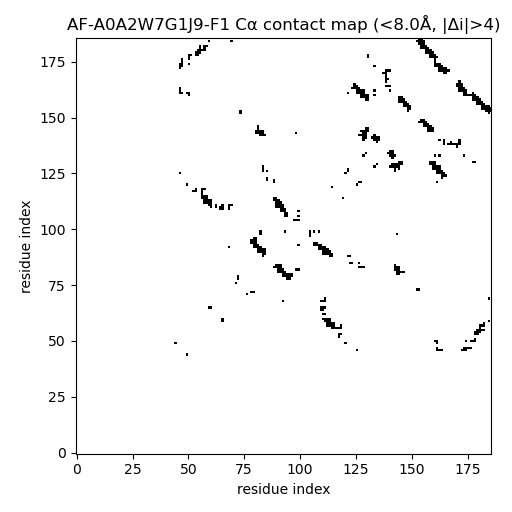00 96.31 172 PRO A N 1
ATOM 1341 C CA . PRO A 1 172 ? 14.291 -2.230 -11.662 1.00 96.31 172 PRO A CA 1
ATOM 1342 C C . PRO A 1 172 ? 14.298 -0.719 -11.885 1.00 96.31 172 PRO A C 1
ATOM 1344 O O . PRO A 1 172 ? 15.083 0.012 -11.285 1.00 96.31 172 PRO A O 1
ATOM 1347 N N . ASP A 1 173 ? 13.360 -0.251 -12.699 1.00 97.25 173 ASP A N 1
ATOM 1348 C CA . ASP A 1 173 ? 13.123 1.179 -12.868 1.00 97.25 173 ASP A CA 1
ATOM 1349 C C . ASP A 1 173 ? 12.113 1.652 -11.813 1.00 97.25 173 ASP A C 1
ATOM 1351 O O . ASP A 1 173 ? 11.136 0.952 -11.523 1.00 97.25 173 ASP A O 1
ATOM 1355 N N . VAL A 1 174 ? 12.357 2.804 -11.191 1.00 98.06 174 VAL A N 1
ATOM 1356 C CA . VAL A 1 174 ? 11.560 3.325 -10.072 1.00 98.06 174 VAL A CA 1
ATOM 1357 C C . VAL A 1 174 ? 11.350 4.820 -10.245 1.00 98.06 174 VAL A C 1
ATOM 1359 O O . VAL A 1 174 ? 12.301 5.561 -10.485 1.00 98.06 174 VAL A O 1
ATOM 1362 N N . SER A 1 175 ? 10.111 5.276 -10.054 1.00 98.06 175 SER A N 1
ATOM 1363 C CA . SER A 1 175 ? 9.780 6.693 -10.148 1.00 98.06 175 SER A CA 1
ATOM 1364 C C . SER A 1 175 ? 10.595 7.540 -9.169 1.00 98.06 175 SER A C 1
ATOM 1366 O O . SER A 1 175 ? 10.803 7.189 -7.995 1.00 98.06 175 SER A O 1
ATOM 1368 N N . LYS A 1 176 ? 11.043 8.699 -9.648 1.00 96.69 176 LYS A N 1
ATOM 1369 C CA . LYS A 1 176 ? 11.801 9.665 -8.842 1.00 96.69 176 LYS A CA 1
ATOM 1370 C C . LYS A 1 176 ? 10.936 10.214 -7.721 1.00 96.69 176 LYS A C 1
ATOM 1372 O O . LYS A 1 176 ? 11.334 10.175 -6.557 1.00 96.69 176 LYS A O 1
ATOM 1377 N N . GLU A 1 177 ? 9.725 10.617 -8.081 1.00 94.94 177 GLU A N 1
ATOM 1378 C CA . GLU A 1 177 ? 8.744 11.173 -7.161 1.00 94.94 177 GLU A CA 1
ATOM 1379 C C . GLU A 1 177 ? 7.894 10.081 -6.512 1.00 94.94 177 GLU A C 1
ATOM 1381 O O . GLU A 1 177 ? 7.544 9.067 -7.132 1.00 94.94 177 GLU A O 1
ATOM 1386 N N . SER A 1 178 ? 7.552 10.322 -5.250 1.00 97.06 178 SER A N 1
ATOM 1387 C CA . SER A 1 178 ? 6.557 9.552 -4.507 1.00 97.06 178 SER A CA 1
ATOM 1388 C C . SER A 1 178 ? 5.173 10.173 -4.677 1.00 97.06 178 SER A C 1
ATOM 1390 O O . SER A 1 178 ? 5.023 11.378 -4.865 1.00 97.06 178 SER A O 1
ATOM 1392 N N . ASN A 1 179 ? 4.146 9.344 -4.551 1.00 97.06 179 ASN A N 1
ATOM 1393 C CA . ASN A 1 179 ? 2.750 9.748 -4.498 1.00 97.06 179 ASN A CA 1
ATOM 1394 C C . ASN A 1 179 ? 2.104 9.280 -3.204 1.00 97.06 179 ASN A C 1
ATOM 1396 O O . ASN A 1 179 ? 2.666 8.494 -2.438 1.00 97.06 179 ASN A O 1
ATOM 1400 N N . LYS A 1 180 ? 0.885 9.765 -2.985 1.00 97.56 180 LYS A N 1
ATOM 1401 C CA . LYS A 1 180 ? 0.049 9.319 -1.885 1.00 97.56 180 LYS A CA 1
ATOM 1402 C C . LYS A 1 180 ? -1.407 9.223 -2.291 1.00 97.56 180 LYS A C 1
ATOM 1404 O O . LYS A 1 180 ? -1.874 9.943 -3.176 1.00 97.56 180 LYS A O 1
ATOM 1409 N N . SER A 1 181 ? -2.108 8.355 -1.584 1.00 98.50 181 SER A N 1
ATOM 1410 C CA . SER A 1 181 ? -3.560 8.294 -1.589 1.00 98.50 181 SER A CA 1
ATOM 1411 C C . SER A 1 181 ? -4.075 8.409 -0.171 1.00 98.50 181 SER A C 1
ATOM 1413 O O . SER A 1 181 ? -3.616 7.675 0.707 1.00 98.50 181 SER A O 1
ATOM 1415 N N . THR A 1 182 ? -5.037 9.300 0.031 1.00 98.25 182 THR A N 1
ATOM 1416 C CA . THR A 1 182 ? -5.726 9.472 1.310 1.00 98.25 182 THR A CA 1
ATOM 1417 C C . THR A 1 182 ? -7.192 9.084 1.145 1.00 98.25 182 THR A C 1
ATOM 1419 O O . THR A 1 182 ? -7.883 9.619 0.283 1.00 98.25 182 THR A O 1
ATOM 1422 N N . ILE A 1 183 ? -7.679 8.148 1.963 1.00 97.88 183 ILE A N 1
ATOM 1423 C CA . ILE A 1 183 ? -9.045 7.621 1.857 1.00 97.88 183 ILE A CA 1
ATOM 1424 C C . ILE A 1 183 ? -9.697 7.447 3.230 1.00 97.88 183 ILE A C 1
ATOM 1426 O O . ILE A 1 183 ? -9.056 7.044 4.202 1.00 97.88 183 ILE A O 1
ATOM 1430 N N . SER A 1 184 ? -10.995 7.752 3.291 1.00 97.31 184 SER A N 1
ATOM 1431 C CA . SER A 1 184 ? -11.842 7.467 4.448 1.00 97.31 184 SER A CA 1
ATOM 1432 C C . SER A 1 184 ? -12.110 5.966 4.549 1.00 97.31 184 SER A C 1
ATOM 1434 O O . SER A 1 184 ? -12.598 5.352 3.604 1.00 97.31 184 SER A O 1
ATOM 1436 N N . ILE A 1 185 ? -11.849 5.403 5.722 1.00 96.25 185 ILE A N 1
ATOM 1437 C CA . ILE A 1 185 ? -12.105 4.003 6.081 1.00 96.25 185 ILE A CA 1
ATOM 1438 C C . ILE A 1 185 ? -13.164 3.880 7.180 1.00 96.25 185 ILE A C 1
ATOM 1440 O O . ILE A 1 185 ? -13.189 2.867 7.878 1.00 96.25 185 ILE A O 1
ATOM 1444 N N . LYS A 1 186 ? -13.973 4.927 7.395 1.00 87.88 186 LYS A N 1
ATOM 1445 C CA . LYS A 1 186 ? -15.056 4.951 8.391 1.00 87.88 186 LYS A CA 1
ATOM 1446 C C . LYS A 1 186 ? -15.949 3.719 8.298 1.00 87.88 186 LYS A C 1
ATOM 1448 O O . LYS A 1 186 ? -16.467 3.440 7.198 1.00 87.88 186 LYS A O 1
#

Organism: NCBI:txid51363

Foldseek 3Di:
DDDDDDDDDDDDDDDDDDDDDDDDDDDDDDDDDPPPPPVPPPPDDALQVLQVLPAAFKDFDPDPCQLVVLVVCLVPVPQKWWFQDQVVRFIKIWGHDDDCDDDPHPTDIDGTIHTHPSSPVCHPQKHWAEQPPQADDFQHGHRTWDWDAPPNSQKMKIKTWMWGRPDPPDHIHIHPDIYMHMDGPD

Solvent-accessible surface area (backbone atoms only — not comparable to full-atom values): 11420 Å² total; per-residue (Å²): 136,89,85,87,82,87,84,82,87,82,90,82,78,90,81,76,87,79,79,77,82,83,80,82,81,76,90,77,88,85,77,95,71,88,73,76,78,76,76,74,72,82,70,76,90,39,47,53,66,53,42,76,56,39,60,58,24,68,38,79,41,90,51,86,56,20,59,60,44,50,54,48,42,58,74,49,51,90,50,47,37,38,31,49,39,79,90,79,53,29,35,31,38,33,73,49,86,71,68,92,66,65,96,84,53,84,76,72,74,27,58,43,30,35,57,38,82,64,33,67,70,51,40,86,60,32,35,59,16,11,54,87,57,39,57,70,56,88,39,37,71,18,30,52,41,50,70,48,63,46,99,83,50,36,36,40,37,40,38,27,20,28,32,34,65,62,50,84,90,31,74,49,51,64,25,88,59,67,37,45,27,69,46,79,68,113